Protein AF-A0A376LI86-F1 (afdb_monomer_lite)

InterPro domains:
  IPR036526 Carbon-nitrogen hydrolase superfamily [SSF56317] (74-170)

Organism: Escherichia coli (NCBI:txid562)

Radius of gyration: 18.53 Å; chains: 1; bounding box: 42×53×46 Å

Sequence (212 aa):
MHGIPLDNDKLNKTPRYIHADEKQLFDLIDALHTRKLHKFTHENKHHLKNCSVTKIKDNKALEIKVGIDDRSGNDTIKVALANMRVERRNIESACRKDQSPNLSYERQRNLYRILNSATEENVQILLLPELSIPVSWLPFMAAHSRRKQISLIFGLEHWVINEHAYNILVEMLPYTSNFKHKSSMLVFRVKNHYAPSEITMLNSLRLKNILS

Foldseek 3Di:
DPDDDDDPVCVVQDCPPAALLRVLLVVVVVCVQVVNLVCSQVPCVSQVQFKDWDQDDVNPDIDIDGHAPPPPPDPDAAEEEDPDDDDPVQLLQQLAPPHDHPPDPVLVVVVVVLLVVCLVVVHQEYEYEFCRAEPVCVVVVQVSCQVSVHWYWYWHRFDADPLATWTKIKIWHWHQDPSRHIGTDIRIDTDPDDDPVRVVSSVVNVGDYPVD

Structure (mmCIF, N/CA/C/O backbone):
data_AF-A0A376LI86-F1
#
_entry.id   AF-A0A376LI86-F1
#
loop_
_atom_site.group_PDB
_atom_site.id
_atom_site.type_symbol
_atom_site.label_atom_id
_atom_site.label_alt_id
_atom_site.label_comp_id
_atom_site.label_asym_id
_atom_site.label_entity_id
_atom_site.label_seq_id
_atom_site.pdbx_PDB_ins_code
_atom_site.Cartn_x
_atom_site.Cartn_y
_atom_site.Cartn_z
_atom_site.occupancy
_atom_site.B_iso_or_equiv
_atom_site.auth_seq_id
_atom_site.auth_comp_id
_atom_site.auth_asym_id
_atom_site.auth_atom_id
_atom_site.pdbx_PDB_model_num
ATOM 1 N N . MET A 1 1 ? 4.888 37.931 4.865 1.00 38.84 1 MET A N 1
ATOM 2 C CA . MET A 1 1 ? 3.597 37.455 5.408 1.00 38.84 1 MET A CA 1
ATOM 3 C C . MET A 1 1 ? 3.862 36.777 6.742 1.00 38.84 1 MET A C 1
ATOM 5 O O . MET A 1 1 ? 4.348 35.654 6.754 1.00 38.84 1 MET A O 1
ATOM 9 N N . HIS A 1 2 ? 3.620 37.471 7.855 1.00 43.22 2 HIS A N 1
ATOM 10 C CA . HIS A 1 2 ? 3.616 36.837 9.173 1.00 43.22 2 HIS A CA 1
ATOM 11 C C . HIS A 1 2 ? 2.384 35.932 9.245 1.00 43.22 2 HIS A C 1
ATOM 13 O O . HIS A 1 2 ? 1.256 36.416 9.282 1.00 43.22 2 HIS A O 1
ATOM 19 N N . GLY A 1 3 ? 2.605 34.623 9.132 1.00 48.69 3 GLY A N 1
ATOM 20 C CA . GLY A 1 3 ? 1.538 33.632 9.157 1.00 48.69 3 GLY A CA 1
ATOM 21 C C . GLY A 1 3 ? 0.861 33.630 10.521 1.00 48.69 3 GLY A C 1
ATOM 22 O O . GLY A 1 3 ? 1.518 33.408 11.535 1.00 48.69 3 GLY A O 1
ATOM 23 N N . ILE A 1 4 ? -0.446 33.886 10.533 1.00 55.28 4 ILE A N 1
ATOM 24 C CA . ILE A 1 4 ? -1.299 33.697 11.706 1.00 55.28 4 ILE A CA 1
ATOM 25 C C . ILE A 1 4 ? -1.122 32.239 12.164 1.00 55.28 4 ILE A C 1
ATOM 27 O O . ILE A 1 4 ? -1.283 31.335 11.336 1.00 55.28 4 ILE A O 1
ATOM 31 N N . PRO A 1 5 ? -0.768 31.982 13.435 1.00 58.28 5 PRO A N 1
ATOM 32 C CA . PRO A 1 5 ? -0.643 30.621 13.929 1.00 58.28 5 PRO A CA 1
ATOM 33 C C . PRO A 1 5 ? -1.996 29.915 13.808 1.00 58.28 5 PRO A C 1
ATOM 35 O O . PRO A 1 5 ? -3.038 30.455 14.181 1.00 58.28 5 PRO A O 1
ATOM 38 N N . LEU A 1 6 ? -1.982 28.710 13.239 1.00 58.03 6 LEU A N 1
ATOM 39 C CA . LEU A 1 6 ? -3.184 27.897 13.098 1.00 58.03 6 LEU A CA 1
ATOM 40 C C . LEU A 1 6 ? -3.695 27.490 14.483 1.00 58.03 6 LEU A C 1
ATOM 42 O O . LEU A 1 6 ? -2.938 27.006 15.322 1.00 58.03 6 LEU A O 1
ATOM 46 N N . ASP A 1 7 ? -4.994 27.671 14.698 1.00 72.88 7 ASP A N 1
ATOM 47 C CA . ASP A 1 7 ? -5.678 27.309 15.934 1.00 72.88 7 ASP A CA 1
ATOM 48 C C . ASP A 1 7 ? -5.613 25.785 16.171 1.00 72.88 7 ASP A C 1
ATOM 50 O O . ASP A 1 7 ? -6.044 24.982 15.334 1.00 72.88 7 ASP A O 1
ATOM 54 N N . ASN A 1 8 ? -5.049 25.388 17.317 1.00 63.69 8 ASN A N 1
ATOM 55 C CA . ASN A 1 8 ? -4.836 23.984 17.686 1.00 63.69 8 ASN A CA 1
ATOM 56 C C . ASN A 1 8 ? -6.150 23.201 17.824 1.00 63.69 8 ASN A C 1
ATOM 58 O O . ASN A 1 8 ? -6.187 22.001 17.543 1.00 63.69 8 ASN A O 1
ATOM 62 N N . ASP A 1 9 ? -7.232 23.866 18.214 1.00 60.91 9 ASP A N 1
ATOM 63 C CA . ASP A 1 9 ? -8.547 23.263 18.373 1.00 60.91 9 ASP A CA 1
ATOM 64 C C . ASP A 1 9 ? -9.193 22.986 17.014 1.00 60.91 9 ASP A C 1
ATOM 66 O O . ASP A 1 9 ? -9.693 21.883 16.784 1.00 60.91 9 ASP A O 1
ATOM 70 N N . LYS A 1 10 ? -9.097 23.926 16.068 1.00 60.44 10 LYS A N 1
ATOM 71 C CA . LYS A 1 10 ? -9.503 23.712 14.671 1.00 60.44 10 LYS A CA 1
ATOM 72 C C . LYS A 1 10 ? -8.696 22.590 14.031 1.00 60.44 10 LYS A C 1
ATOM 74 O O . LYS A 1 10 ? -9.287 21.721 13.393 1.00 60.44 10 LYS A O 1
ATOM 79 N N . LEU A 1 11 ? -7.379 22.555 14.252 1.00 61.38 11 LEU A N 1
ATOM 80 C CA . LEU A 1 11 ? -6.502 21.484 13.762 1.00 61.38 11 LEU A CA 1
ATOM 81 C C . LEU A 1 11 ? -6.906 20.092 14.274 1.00 61.38 11 LEU A C 1
ATOM 83 O O . LEU A 1 11 ? -6.674 19.103 13.579 1.00 61.38 11 LEU A O 1
ATOM 87 N N . ASN A 1 12 ? -7.492 20.015 15.470 1.00 60.06 12 ASN A N 1
ATOM 88 C CA . ASN A 1 12 ? -7.925 18.764 16.089 1.00 60.06 12 ASN A CA 1
ATOM 89 C C . ASN A 1 12 ? -9.356 18.356 15.715 1.00 60.06 12 ASN A C 1
ATOM 91 O O . ASN A 1 12 ? -9.633 17.161 15.642 1.00 60.06 12 ASN A O 1
ATOM 95 N N . LYS A 1 13 ? -10.251 19.330 15.511 1.00 57.97 13 LYS A N 1
ATOM 96 C CA . LYS A 1 13 ? -11.704 19.119 15.380 1.00 57.97 13 LYS A CA 1
ATOM 97 C C . LYS A 1 13 ? -12.222 19.158 13.942 1.00 57.97 13 LYS A C 1
ATOM 99 O O . LYS A 1 13 ? -13.360 18.761 13.710 1.00 57.97 13 LYS A O 1
ATOM 104 N N . THR A 1 14 ? -11.440 19.655 12.982 1.00 53.88 14 THR A N 1
ATOM 105 C CA . THR A 1 14 ? -11.862 19.676 11.575 1.00 53.88 14 THR A CA 1
ATOM 106 C C . THR A 1 14 ? -11.197 18.545 10.797 1.00 53.88 14 THR A C 1
ATOM 108 O O . THR A 1 14 ? -9.973 18.391 10.869 1.00 53.88 14 THR A O 1
ATOM 111 N N . PRO A 1 15 ? -11.958 17.752 10.018 1.00 53.75 15 PRO A N 1
ATOM 112 C CA . PRO A 1 15 ? -11.339 16.958 8.975 1.00 53.75 15 PRO A CA 1
ATOM 113 C C . PRO A 1 15 ? -10.659 17.962 8.046 1.00 53.75 15 PRO A C 1
ATOM 115 O O . PRO A 1 15 ? -11.312 18.820 7.454 1.00 53.75 15 PRO A O 1
ATOM 118 N N . ARG A 1 16 ? -9.327 17.926 7.987 1.00 59.56 16 ARG A N 1
ATOM 119 C CA . ARG A 1 16 ? -8.575 18.716 7.011 1.00 59.56 16 ARG A CA 1
ATOM 120 C C . ARG A 1 16 ? -9.176 18.460 5.624 1.00 59.56 16 ARG A C 1
ATOM 122 O O . ARG A 1 16 ? -9.602 17.342 5.345 1.00 59.56 16 ARG A O 1
ATOM 129 N N . TYR A 1 17 ? -9.117 19.452 4.736 1.00 65.38 17 TYR A N 1
ATOM 130 C CA . TYR A 1 17 ? -9.428 19.261 3.310 1.00 65.38 17 TYR A CA 1
ATOM 131 C C . TYR A 1 17 ? -8.616 18.118 2.661 1.00 65.38 17 TYR A C 1
ATOM 133 O O . TYR A 1 17 ? -8.978 17.653 1.589 1.00 65.38 17 TYR A O 1
ATOM 141 N N . ILE A 1 18 ? -7.526 17.682 3.306 1.00 75.12 18 ILE A N 1
ATOM 142 C CA . ILE A 1 18 ? -6.641 16.592 2.891 1.00 75.12 18 ILE A CA 1
ATOM 143 C C . ILE A 1 18 ? -6.495 15.615 4.062 1.00 75.12 18 ILE A C 1
ATOM 145 O O . ILE A 1 18 ? -6.082 16.012 5.158 1.00 75.12 18 ILE A O 1
ATOM 149 N N . HIS A 1 19 ? -6.798 14.339 3.844 1.00 86.56 19 HIS A N 1
ATOM 150 C CA . HIS A 1 19 ? -6.632 13.298 4.852 1.00 86.56 19 HIS A CA 1
ATOM 151 C C . HIS A 1 19 ? -5.146 12.953 5.091 1.00 86.56 19 HIS A C 1
ATOM 153 O O . HIS A 1 19 ? -4.269 13.236 4.276 1.00 86.56 19 HIS A O 1
ATOM 159 N N . ALA A 1 20 ? -4.831 12.359 6.247 1.00 88.31 20 ALA A N 1
ATOM 160 C CA . ALA A 1 20 ? -3.447 12.053 6.629 1.00 88.31 20 ALA A CA 1
ATOM 161 C C . ALA A 1 20 ? -2.770 11.045 5.675 1.00 88.31 20 ALA A C 1
ATOM 163 O O . ALA A 1 20 ? -1.605 11.226 5.328 1.00 88.31 20 ALA A O 1
ATOM 164 N N . ASP A 1 21 ? -3.520 10.045 5.203 1.00 89.75 21 ASP A N 1
ATOM 165 C CA . ASP A 1 21 ? -3.118 9.088 4.164 1.00 89.75 21 ASP A CA 1
ATOM 166 C C . ASP A 1 21 ? -2.835 9.776 2.823 1.00 89.75 21 ASP A C 1
ATOM 168 O O . ASP A 1 21 ? -1.839 9.484 2.169 1.00 89.75 21 ASP A O 1
ATOM 172 N N . GLU A 1 22 ? -3.663 10.743 2.428 1.00 90.50 22 GLU A N 1
ATOM 173 C CA . GLU A 1 22 ? -3.463 11.507 1.188 1.00 90.50 22 GLU A CA 1
ATOM 174 C C . GLU A 1 22 ? -2.189 12.356 1.258 1.00 90.50 22 GLU A C 1
ATOM 176 O O . GLU A 1 22 ? -1.417 12.411 0.298 1.00 90.50 22 GLU A O 1
ATOM 181 N N . LYS A 1 23 ? -1.913 12.962 2.419 1.00 89.44 23 LYS A N 1
ATOM 182 C CA . LYS A 1 23 ? -0.657 13.686 2.637 1.00 89.44 23 LYS A CA 1
ATOM 183 C C . LYS A 1 23 ? 0.554 12.745 2.639 1.00 89.44 23 LYS A C 1
ATOM 185 O O . LYS A 1 23 ? 1.575 13.096 2.052 1.00 89.44 23 LYS A O 1
ATOM 190 N N . GLN A 1 24 ? 0.439 11.549 3.223 1.00 91.31 24 GLN A N 1
ATOM 191 C CA . GLN A 1 24 ? 1.476 10.516 3.125 1.00 91.31 24 GLN A CA 1
ATOM 192 C C . GLN A 1 24 ? 1.769 10.125 1.674 1.00 91.31 24 GLN A C 1
ATOM 194 O O . GLN A 1 24 ? 2.935 10.051 1.297 1.00 91.31 24 GLN A O 1
ATOM 199 N N . LEU A 1 25 ? 0.742 9.908 0.849 1.00 92.19 25 LEU A N 1
ATOM 200 C CA . LEU A 1 25 ? 0.925 9.583 -0.570 1.00 92.19 25 LEU A CA 1
ATOM 201 C C . LEU A 1 25 ? 1.643 10.691 -1.342 1.00 92.19 25 LEU A C 1
ATOM 203 O O . LEU A 1 25 ? 2.447 10.394 -2.221 1.00 92.19 25 LEU A O 1
ATOM 207 N N . PHE A 1 26 ? 1.382 11.955 -1.011 1.00 90.12 26 PHE A N 1
ATOM 208 C CA . PHE A 1 26 ? 2.115 13.072 -1.598 1.00 90.12 26 PHE A CA 1
ATOM 209 C C . PHE A 1 26 ? 3.603 13.028 -1.211 1.00 90.12 26 PHE A C 1
ATOM 211 O O . PHE A 1 26 ? 4.472 13.061 -2.078 1.00 90.12 26 PHE A O 1
ATOM 218 N N . ASP A 1 27 ? 3.900 12.869 0.082 1.00 90.25 27 ASP A N 1
ATOM 219 C CA . ASP A 1 27 ? 5.277 12.838 0.597 1.00 90.25 27 ASP A CA 1
ATOM 220 C C . ASP A 1 27 ? 6.053 11.573 0.145 1.00 90.25 27 ASP A C 1
ATOM 222 O O . ASP A 1 27 ? 7.287 11.560 0.122 1.00 90.25 27 ASP A O 1
ATOM 226 N N . LEU A 1 28 ? 5.349 10.496 -0.236 1.00 91.06 28 LEU A N 1
ATOM 227 C CA . LEU A 1 28 ? 5.940 9.259 -0.767 1.00 91.06 28 LEU A CA 1
ATOM 228 C C . LEU A 1 28 ? 6.744 9.522 -2.041 1.00 91.06 28 LEU A C 1
ATOM 230 O O . LEU A 1 28 ? 7.815 8.939 -2.224 1.00 91.06 28 LEU A O 1
ATOM 234 N N . ILE A 1 29 ? 6.240 10.404 -2.905 1.00 87.06 29 ILE A N 1
ATOM 235 C CA . ILE A 1 29 ? 6.896 10.756 -4.164 1.00 87.06 29 ILE A CA 1
ATOM 236 C C . ILE A 1 29 ? 8.283 11.337 -3.865 1.00 87.06 29 ILE A C 1
ATOM 238 O O . ILE A 1 29 ? 9.278 10.874 -4.424 1.00 87.06 29 ILE A O 1
ATOM 242 N N . ASP A 1 30 ? 8.382 12.275 -2.924 1.00 88.75 30 ASP A N 1
ATOM 243 C CA . ASP A 1 30 ? 9.659 12.868 -2.514 1.00 88.75 30 ASP A CA 1
ATOM 244 C C . ASP A 1 30 ? 10.587 11.838 -1.856 1.00 88.75 30 ASP A C 1
ATOM 246 O O . ASP A 1 30 ? 11.794 11.802 -2.125 1.00 88.75 30 ASP A O 1
ATOM 250 N N . ALA A 1 31 ? 10.043 10.958 -1.011 1.00 89.19 31 ALA A N 1
ATOM 251 C CA . ALA A 1 31 ? 10.817 9.909 -0.350 1.00 89.19 31 ALA A CA 1
ATOM 252 C C . ALA A 1 31 ? 11.428 8.914 -1.348 1.00 89.19 31 ALA A C 1
ATOM 254 O O . ALA A 1 31 ? 12.555 8.451 -1.148 1.00 89.19 31 ALA A O 1
ATOM 255 N N . LEU A 1 32 ? 10.714 8.607 -2.430 1.00 87.56 32 LEU A N 1
ATOM 256 C CA . LEU A 1 32 ? 11.207 7.768 -3.515 1.00 87.56 32 LEU A CA 1
ATOM 257 C C . LEU A 1 32 ? 12.307 8.468 -4.323 1.00 87.56 32 LEU A C 1
ATOM 259 O O . LEU A 1 32 ? 13.390 7.902 -4.484 1.00 87.56 32 LEU A O 1
ATOM 263 N N . HIS A 1 33 ? 12.088 9.715 -4.754 1.00 86.69 33 HIS A N 1
ATOM 264 C CA . HIS A 1 33 ? 13.093 10.483 -5.505 1.00 86.69 33 HIS A CA 1
ATOM 265 C C . HIS A 1 33 ? 14.385 10.698 -4.705 1.00 86.69 33 HIS A C 1
ATOM 267 O O . HIS A 1 33 ? 15.483 10.621 -5.253 1.00 86.69 33 HIS A O 1
ATOM 273 N N . THR A 1 34 ? 14.266 10.909 -3.392 1.00 87.88 34 THR A N 1
ATOM 274 C CA . THR A 1 34 ? 15.410 11.123 -2.491 1.00 87.88 34 THR A CA 1
ATOM 275 C C . THR A 1 34 ? 15.996 9.833 -1.906 1.00 87.88 34 THR A C 1
ATOM 277 O O . THR A 1 34 ? 16.915 9.904 -1.089 1.00 87.88 34 THR A O 1
ATOM 280 N N . ARG A 1 35 ? 15.490 8.651 -2.299 1.00 83.75 35 ARG A N 1
ATOM 281 C CA . ARG A 1 35 ? 15.898 7.324 -1.780 1.00 83.75 35 ARG A CA 1
ATOM 282 C C . ARG A 1 35 ? 15.783 7.186 -0.252 1.00 83.75 35 ARG A C 1
ATOM 284 O O . ARG A 1 35 ? 16.493 6.408 0.389 1.00 83.75 35 ARG A O 1
ATOM 291 N N . LYS A 1 36 ? 14.855 7.925 0.354 1.00 87.38 36 LYS A N 1
ATOM 292 C CA . LYS A 1 36 ? 14.577 7.936 1.799 1.00 87.38 36 LYS A CA 1
ATOM 293 C C . LYS A 1 36 ? 13.376 7.078 2.189 1.00 87.38 36 LYS A C 1
ATOM 295 O O . LYS A 1 36 ? 12.943 7.149 3.335 1.00 87.38 36 LYS A O 1
ATOM 300 N N . LEU A 1 37 ? 12.878 6.217 1.297 1.00 86.75 37 LEU A N 1
ATOM 301 C CA . LEU A 1 37 ? 11.727 5.352 1.583 1.00 86.75 37 LEU A CA 1
ATOM 302 C C . LEU A 1 37 ? 11.915 4.493 2.851 1.00 86.75 37 LEU A C 1
ATOM 304 O O . LEU A 1 37 ? 10.978 4.320 3.618 1.00 86.75 37 LEU A O 1
ATOM 308 N N . HIS A 1 38 ? 13.141 4.054 3.156 1.00 82.69 38 HIS A N 1
ATOM 309 C CA . HIS A 1 38 ? 13.451 3.331 4.398 1.00 82.69 38 HIS A CA 1
ATOM 310 C C . HIS A 1 38 ? 13.150 4.133 5.684 1.00 82.69 38 HIS A C 1
ATOM 312 O O . HIS A 1 38 ? 12.913 3.540 6.734 1.00 82.69 38 HIS A O 1
ATOM 318 N N . LYS A 1 39 ? 13.143 5.473 5.627 1.00 83.38 39 LYS A N 1
ATOM 319 C CA . LYS A 1 39 ? 12.788 6.363 6.750 1.00 83.38 39 LYS A CA 1
ATOM 320 C C . LYS A 1 39 ? 11.305 6.731 6.768 1.00 83.38 39 LYS A C 1
ATOM 322 O O . LYS A 1 39 ? 10.828 7.192 7.797 1.00 83.38 39 LYS A O 1
ATOM 327 N N . PHE A 1 40 ? 10.578 6.492 5.677 1.00 86.19 40 PHE A N 1
ATOM 328 C CA . PHE A 1 40 ? 9.208 6.965 5.482 1.00 86.19 40 PHE A CA 1
ATOM 329 C C . PHE A 1 40 ? 8.266 6.534 6.615 1.00 86.19 40 PHE A C 1
ATOM 331 O O . PHE A 1 40 ? 7.626 7.368 7.251 1.00 86.19 40 PHE A O 1
ATOM 338 N N . THR A 1 41 ? 8.257 5.239 6.940 1.00 83.94 41 THR A N 1
ATOM 339 C CA . THR A 1 41 ? 7.423 4.688 8.019 1.00 83.94 41 THR A CA 1
ATOM 340 C C . THR A 1 41 ? 7.869 5.154 9.406 1.00 83.94 41 THR A C 1
ATOM 342 O O . THR A 1 41 ? 7.038 5.393 10.277 1.00 83.94 41 THR A O 1
ATOM 345 N N . HIS A 1 42 ? 9.178 5.309 9.620 1.00 79.62 42 HIS A N 1
ATOM 346 C CA . HIS A 1 42 ? 9.747 5.641 10.929 1.00 79.62 42 HIS A CA 1
ATOM 347 C C . HIS A 1 42 ? 9.319 7.017 11.432 1.00 79.62 42 HIS A C 1
ATOM 349 O O . HIS A 1 42 ? 9.182 7.217 12.634 1.00 79.62 42 HIS A O 1
ATOM 355 N N . GLU A 1 43 ? 9.147 7.975 10.524 1.00 75.38 43 GLU A N 1
ATOM 356 C CA . GLU A 1 43 ? 8.841 9.349 10.905 1.00 75.38 43 GLU A CA 1
ATOM 357 C C . GLU A 1 43 ? 7.418 9.490 11.461 1.00 75.38 43 GLU A C 1
ATOM 359 O O . GLU A 1 43 ? 7.194 10.368 12.289 1.00 75.38 43 GLU A O 1
ATOM 364 N N . ASN A 1 44 ? 6.472 8.639 11.028 1.00 73.56 44 ASN A N 1
ATOM 365 C CA . ASN A 1 44 ? 5.076 8.565 11.495 1.00 73.56 44 ASN A CA 1
ATOM 366 C C . ASN A 1 44 ? 4.375 9.934 11.701 1.00 73.56 44 ASN A C 1
ATOM 368 O O . ASN A 1 44 ? 3.427 10.065 12.474 1.00 73.56 44 ASN A O 1
ATOM 372 N N . LYS A 1 45 ? 4.826 10.984 11.000 1.00 76.88 45 LYS A N 1
ATOM 373 C CA . LYS A 1 45 ? 4.487 12.390 11.294 1.00 76.88 45 LYS A CA 1
ATOM 374 C C . LYS A 1 45 ? 2.985 12.660 11.265 1.00 76.88 45 LYS A C 1
ATOM 376 O O . LYS A 1 45 ? 2.484 13.506 12.000 1.00 76.88 45 LYS A O 1
ATOM 381 N N . HIS A 1 46 ? 2.273 11.922 10.420 1.00 78.31 46 HIS A N 1
ATOM 382 C CA . HIS A 1 46 ? 0.860 12.135 10.127 1.00 78.31 46 HIS A CA 1
ATOM 383 C C . HIS A 1 46 ? -0.088 11.363 11.055 1.00 78.31 46 HIS A C 1
ATOM 385 O O . HIS A 1 46 ? -1.268 11.705 11.119 1.00 78.31 46 HIS A O 1
ATOM 391 N N . HIS A 1 47 ? 0.412 10.375 11.815 1.00 85.69 47 HIS A N 1
ATOM 392 C CA . HIS A 1 47 ? -0.431 9.482 12.623 1.00 85.69 47 HIS A CA 1
ATOM 393 C C . HIS A 1 47 ? -0.012 9.346 14.095 1.00 85.69 47 HIS A C 1
ATOM 395 O O . HIS A 1 47 ? -0.632 8.569 14.814 1.00 85.69 47 HIS A O 1
ATOM 401 N N . LEU A 1 48 ? 0.941 10.155 14.584 1.00 81.25 48 LEU A N 1
ATOM 402 C CA . LEU A 1 48 ? 1.491 10.110 15.958 1.00 81.25 48 LEU A CA 1
ATOM 403 C C . LEU A 1 48 ? 0.455 9.980 17.091 1.00 81.25 48 LEU A C 1
ATOM 405 O O . LEU A 1 48 ? 0.752 9.409 18.133 1.00 81.25 48 LEU A O 1
ATOM 409 N N . LYS A 1 49 ? -0.756 10.525 16.916 1.00 83.44 49 LYS A N 1
ATOM 410 C CA . LYS A 1 49 ? -1.815 10.485 17.940 1.00 83.44 49 LYS A CA 1
ATOM 411 C C . LYS A 1 49 ? -2.534 9.139 18.051 1.00 83.44 49 LYS A C 1
ATOM 413 O O . LYS A 1 49 ? -3.136 8.877 19.082 1.00 83.44 49 LYS A O 1
ATOM 418 N N . ASN A 1 50 ? -2.538 8.337 16.988 1.00 87.19 50 ASN A N 1
ATOM 419 C CA . ASN A 1 50 ? -3.329 7.100 16.904 1.00 87.19 50 ASN A CA 1
ATOM 420 C C . ASN A 1 50 ? -2.488 5.888 16.491 1.00 87.19 50 ASN A C 1
ATOM 422 O O . ASN A 1 50 ? -2.997 4.772 16.443 1.00 87.19 50 ASN A O 1
ATOM 426 N N . CYS A 1 51 ? -1.225 6.100 16.136 1.00 90.19 51 CYS A N 1
ATOM 427 C CA . CYS A 1 51 ? -0.317 5.059 15.690 1.00 90.19 51 CYS A CA 1
ATOM 428 C C . CYS A 1 51 ? 1.048 5.272 16.335 1.00 90.19 51 CYS A C 1
ATOM 430 O O . CYS A 1 51 ? 1.498 6.413 16.466 1.00 90.19 51 CYS A O 1
ATOM 432 N N . SER A 1 52 ? 1.737 4.186 16.666 1.00 91.38 52 SER A N 1
ATOM 433 C CA . SER A 1 52 ? 3.131 4.213 17.093 1.00 91.38 52 SER A CA 1
ATOM 434 C C . SER A 1 52 ? 3.973 3.270 16.242 1.00 91.38 52 SER A C 1
ATOM 436 O O . SER A 1 52 ? 3.514 2.226 15.781 1.00 91.38 52 SER A O 1
ATOM 438 N N . VAL A 1 53 ? 5.216 3.684 16.012 1.00 91.88 53 VAL A N 1
ATOM 439 C CA . VAL A 1 53 ? 6.225 2.902 15.300 1.00 91.88 53 VAL A CA 1
ATOM 440 C C . VAL A 1 53 ? 7.436 2.830 16.207 1.00 91.88 53 VAL A C 1
ATOM 442 O O . VAL A 1 53 ? 8.041 3.855 16.524 1.00 91.88 53 VAL A O 1
ATOM 445 N N . THR A 1 54 ? 7.777 1.628 16.643 1.00 91.38 54 THR A N 1
ATOM 446 C CA . THR A 1 54 ? 8.902 1.376 17.539 1.00 91.38 54 THR A CA 1
ATOM 447 C C . THR A 1 54 ? 9.873 0.418 16.870 1.00 91.38 54 THR A C 1
ATOM 449 O O . THR A 1 54 ? 9.500 -0.506 16.147 1.00 91.38 54 THR A O 1
ATOM 452 N N . LYS A 1 55 ? 11.165 0.660 17.081 1.00 89.88 55 LYS A N 1
ATOM 453 C CA . LYS A 1 55 ? 12.198 -0.283 16.666 1.00 89.88 55 LYS A CA 1
ATOM 454 C C . LYS A 1 55 ? 12.304 -1.381 17.712 1.00 89.88 55 LYS A C 1
ATOM 456 O O . LYS A 1 55 ? 12.381 -1.097 18.903 1.00 89.88 55 LYS A O 1
ATOM 461 N N . ILE A 1 56 ? 12.340 -2.621 17.251 1.00 91.25 56 ILE A N 1
ATOM 462 C CA . ILE A 1 56 ? 12.484 -3.812 18.088 1.00 91.25 56 ILE A CA 1
ATOM 463 C C . ILE A 1 56 ? 13.629 -4.683 17.558 1.00 91.25 56 ILE A C 1
ATOM 465 O O . ILE A 1 56 ? 14.124 -4.463 16.447 1.00 91.25 56 ILE A O 1
ATOM 469 N N . LYS A 1 57 ? 14.045 -5.683 18.347 1.00 88.38 57 LYS A N 1
ATOM 470 C CA . LYS A 1 57 ? 15.119 -6.633 17.991 1.00 88.38 57 LYS A CA 1
ATOM 471 C C . LYS A 1 57 ? 16.405 -5.913 17.551 1.00 88.38 57 LYS A C 1
ATOM 473 O O . LYS A 1 57 ? 16.836 -6.072 16.411 1.00 88.38 57 LYS A O 1
ATOM 478 N N . ASP A 1 58 ? 16.964 -5.063 18.412 1.00 87.50 58 ASP A N 1
ATOM 479 C CA . ASP A 1 58 ? 18.182 -4.278 18.135 1.00 87.50 58 ASP A CA 1
ATOM 480 C C . ASP A 1 58 ? 18.113 -3.476 16.827 1.00 87.50 58 ASP A C 1
ATOM 482 O O . ASP A 1 58 ? 19.037 -3.474 16.016 1.00 87.50 58 ASP A O 1
ATOM 486 N N . ASN A 1 59 ? 16.980 -2.809 16.592 1.00 80.88 59 ASN A N 1
ATOM 487 C CA . ASN A 1 59 ? 16.703 -2.028 15.383 1.00 80.88 59 ASN A CA 1
ATOM 488 C C . ASN A 1 59 ? 16.592 -2.837 14.077 1.00 80.88 59 ASN A C 1
ATOM 490 O O . ASN A 1 59 ? 16.573 -2.234 13.002 1.00 80.88 59 ASN A O 1
ATOM 494 N N . LYS A 1 60 ? 16.483 -4.172 14.138 1.00 84.31 60 LYS A N 1
ATOM 495 C CA . LYS A 1 60 ? 16.337 -5.033 12.948 1.00 84.31 60 LYS A CA 1
ATOM 496 C C . LYS A 1 60 ? 14.890 -5.209 12.488 1.00 84.31 60 LYS A C 1
ATOM 498 O O . LYS A 1 60 ? 14.664 -5.700 11.385 1.00 84.31 60 LYS A O 1
ATOM 503 N N . ALA A 1 61 ? 13.915 -4.840 13.314 1.00 85.69 61 ALA A N 1
ATOM 504 C CA . ALA A 1 61 ? 12.501 -4.926 12.976 1.00 85.69 61 ALA A CA 1
ATOM 505 C C . ALA A 1 61 ? 11.720 -3.713 13.496 1.00 85.69 61 ALA A C 1
ATOM 507 O O . ALA A 1 61 ? 12.172 -2.995 14.391 1.00 85.69 61 ALA A O 1
ATOM 508 N N . LEU A 1 62 ? 10.542 -3.500 12.911 1.00 88.62 62 LEU A N 1
ATOM 509 C CA . LEU A 1 62 ? 9.585 -2.486 13.333 1.00 88.62 62 LEU A CA 1
ATOM 510 C C . LEU A 1 62 ? 8.368 -3.163 13.945 1.00 88.62 62 LEU A C 1
ATOM 512 O O . LEU A 1 62 ? 7.811 -4.086 13.357 1.00 88.62 62 LEU A O 1
ATOM 516 N N . GLU A 1 63 ? 7.968 -2.687 15.115 1.00 91.62 63 GLU A N 1
ATOM 517 C CA . GLU A 1 63 ? 6.638 -2.909 15.657 1.00 91.62 63 GLU A CA 1
ATOM 518 C C . GLU A 1 63 ? 5.791 -1.684 15.299 1.00 91.62 63 GLU A C 1
ATOM 520 O O . GLU A 1 63 ? 6.182 -0.541 15.549 1.00 91.62 63 GLU A O 1
ATOM 525 N N . ILE A 1 64 ? 4.643 -1.930 14.673 1.00 91.81 64 ILE A N 1
ATOM 526 C CA . ILE A 1 64 ? 3.683 -0.896 14.301 1.00 91.81 64 ILE A CA 1
ATOM 527 C C . ILE A 1 64 ? 2.400 -1.193 15.061 1.00 91.81 64 ILE A C 1
ATOM 529 O O . ILE A 1 64 ? 1.819 -2.267 14.913 1.00 91.81 64 ILE A O 1
ATOM 533 N N . LYS A 1 65 ? 1.968 -0.243 15.886 1.00 91.00 65 LYS A N 1
ATOM 534 C CA . LYS A 1 65 ? 0.702 -0.315 16.616 1.00 91.00 65 LYS A CA 1
ATOM 535 C C . LYS A 1 65 ? -0.226 0.746 16.065 1.00 91.00 65 LYS A C 1
ATOM 537 O O . LYS A 1 65 ? 0.147 1.913 15.963 1.00 91.00 65 LYS A O 1
ATOM 542 N N . VAL A 1 66 ? -1.438 0.337 15.727 1.00 88.62 66 VAL A N 1
ATOM 543 C CA . VAL A 1 66 ? -2.475 1.203 15.171 1.00 88.62 66 VAL A CA 1
ATOM 544 C C . VAL A 1 66 ? -3.702 1.072 16.057 1.00 88.62 66 VAL A C 1
ATOM 546 O O . VAL A 1 66 ? -4.090 -0.037 16.411 1.00 88.62 66 VAL A O 1
ATOM 549 N N . GLY A 1 67 ? -4.268 2.203 16.476 1.00 81.50 67 GLY A N 1
ATOM 550 C CA . GLY A 1 67 ? -5.456 2.218 17.320 1.00 81.50 67 GLY A CA 1
ATOM 551 C C . GLY A 1 67 ? -6.646 1.600 16.593 1.00 81.50 67 GLY A C 1
ATOM 552 O O . GLY A 1 67 ? -6.991 2.025 15.493 1.00 81.50 67 GLY A O 1
ATOM 553 N N . ILE A 1 68 ? -7.287 0.618 17.218 1.00 74.44 68 ILE A N 1
ATOM 554 C CA . ILE A 1 68 ? -8.496 -0.018 16.696 1.00 74.44 68 ILE A CA 1
ATOM 555 C C . ILE A 1 68 ? -9.671 0.469 17.548 1.00 74.44 68 ILE A C 1
ATOM 557 O O . ILE A 1 68 ? -9.627 0.382 18.773 1.00 74.44 68 ILE A O 1
ATOM 561 N N . ASP A 1 69 ? -10.720 0.995 16.912 1.00 69.19 69 ASP A N 1
ATOM 562 C CA . ASP A 1 69 ? -12.003 1.283 17.576 1.00 69.19 69 ASP A CA 1
ATOM 563 C C . ASP A 1 69 ? -12.840 -0.002 17.575 1.00 69.19 69 ASP A C 1
ATOM 565 O O . ASP A 1 69 ? -13.867 -0.088 16.901 1.00 69.19 69 ASP A O 1
ATOM 569 N N . ASP A 1 70 ? -12.349 -1.039 18.259 1.00 64.75 70 ASP A N 1
ATOM 570 C CA . ASP A 1 70 ? -13.068 -2.304 18.369 1.00 64.75 70 ASP A CA 1
ATOM 571 C C . ASP A 1 70 ? -14.035 -2.260 19.551 1.00 64.75 70 ASP A C 1
ATOM 573 O O . ASP A 1 70 ? -13.691 -2.520 20.703 1.00 64.75 70 ASP A O 1
ATOM 577 N N . ARG A 1 71 ? -15.278 -1.894 19.246 1.00 56.53 71 ARG A N 1
ATOM 578 C CA . ARG A 1 71 ? -16.387 -1.907 20.207 1.00 56.53 71 ARG A CA 1
ATOM 579 C C . ARG A 1 71 ? -16.982 -3.301 20.404 1.00 56.53 71 ARG A C 1
ATOM 581 O O . ARG A 1 71 ? -17.855 -3.448 21.253 1.00 56.53 71 ARG A O 1
ATOM 588 N N . SER A 1 72 ? -16.582 -4.282 19.591 1.00 60.75 72 SER A N 1
ATOM 589 C CA . SER A 1 72 ? -17.202 -5.607 19.557 1.00 60.75 72 SER A CA 1
ATOM 590 C C . SER A 1 72 ? -16.601 -6.587 20.564 1.00 60.75 72 SER A C 1
ATOM 592 O O . SER A 1 72 ? -17.256 -7.575 20.884 1.00 60.75 72 SER A O 1
ATOM 594 N N . GLY A 1 73 ? -15.403 -6.300 21.098 1.00 59.28 73 GLY A N 1
ATOM 595 C CA . GLY A 1 73 ? -14.739 -7.149 22.094 1.00 59.28 73 GLY A CA 1
ATOM 596 C C . GLY A 1 73 ? -14.434 -8.556 21.575 1.00 59.28 73 GLY A C 1
ATOM 597 O O . GLY A 1 73 ? -14.438 -9.506 22.350 1.00 59.28 73 GLY A O 1
ATOM 598 N N . ASN A 1 74 ? -14.257 -8.702 20.260 1.00 66.56 74 ASN A N 1
ATOM 599 C CA . ASN A 1 74 ? -14.064 -9.994 19.627 1.00 66.56 74 ASN A CA 1
ATOM 600 C C . ASN A 1 74 ? -12.564 -10.277 19.494 1.00 66.56 74 ASN A C 1
ATOM 602 O O . ASN A 1 74 ? -11.865 -9.609 18.739 1.00 66.56 74 ASN A O 1
ATOM 606 N N . ASP A 1 75 ? -12.075 -11.308 20.180 1.00 77.50 75 ASP A N 1
ATOM 607 C CA . ASP A 1 75 ? -10.648 -11.673 20.195 1.00 77.50 75 ASP A CA 1
ATOM 608 C C . ASP A 1 75 ? -10.162 -12.315 18.877 1.00 77.50 75 ASP A C 1
ATOM 610 O O . ASP A 1 75 ? -9.029 -12.794 18.778 1.00 77.50 75 ASP A O 1
ATOM 614 N N . THR A 1 76 ? -11.011 -12.357 17.844 1.00 87.06 76 THR A N 1
ATOM 615 C CA . THR A 1 76 ? -10.721 -13.015 16.566 1.00 87.06 76 THR A CA 1
ATOM 616 C C . THR A 1 76 ? -10.538 -12.020 15.420 1.00 87.06 76 THR A C 1
ATOM 618 O O . THR A 1 76 ? -11.313 -11.082 15.227 1.00 87.06 76 THR A O 1
ATOM 621 N N . ILE A 1 77 ? -9.505 -12.261 14.608 1.00 88.88 77 ILE A N 1
ATOM 622 C CA . ILE A 1 77 ? -9.204 -11.485 13.400 1.00 88.88 77 ILE A CA 1
ATOM 623 C C . ILE A 1 77 ? -9.523 -12.345 12.173 1.00 88.88 77 ILE A C 1
ATOM 625 O O . ILE A 1 77 ? -8.920 -13.395 11.955 1.00 88.88 77 ILE A O 1
ATOM 629 N N . LYS A 1 78 ? -10.450 -11.877 11.339 1.00 94.31 78 LYS A N 1
ATOM 630 C CA . LYS A 1 78 ? -10.794 -12.425 10.026 1.00 94.31 78 LYS A CA 1
ATOM 631 C C . LYS A 1 78 ? -9.831 -11.871 8.978 1.00 94.31 78 LYS A C 1
ATOM 633 O O . LYS A 1 78 ? -9.800 -10.671 8.690 1.00 94.31 78 LYS A O 1
ATOM 638 N N . VAL A 1 79 ? -9.055 -12.775 8.389 1.00 97.12 79 VAL A N 1
ATOM 639 C CA . VAL A 1 79 ? -8.076 -12.483 7.337 1.00 97.12 79 VAL A CA 1
ATOM 640 C C . VAL A 1 79 ? -8.532 -13.136 6.036 1.00 97.12 79 VAL A C 1
ATOM 642 O O . VAL A 1 79 ? -8.883 -14.314 6.030 1.00 97.12 79 VAL A O 1
ATOM 645 N N . ALA A 1 80 ? -8.506 -12.394 4.930 1.00 97.88 80 ALA A N 1
ATOM 646 C CA . ALA A 1 80 ? -8.770 -12.918 3.595 1.00 97.88 80 ALA A CA 1
ATOM 647 C C . ALA A 1 80 ? -7.500 -12.931 2.742 1.00 97.88 80 ALA A C 1
ATOM 649 O O . ALA A 1 80 ? -6.739 -11.963 2.706 1.00 97.88 80 ALA A O 1
ATOM 650 N N . LEU A 1 81 ? -7.311 -14.029 2.013 1.00 97.94 81 LEU A N 1
ATOM 651 C CA . LEU A 1 81 ? -6.248 -14.211 1.031 1.00 97.94 81 LEU A CA 1
ATOM 652 C C . LEU A 1 81 ? -6.856 -14.123 -0.368 1.00 97.94 81 LEU A C 1
ATOM 654 O O . LEU A 1 81 ? -7.631 -14.991 -0.772 1.00 97.94 81 LEU A O 1
ATOM 658 N N . ALA A 1 82 ? -6.514 -13.082 -1.120 1.00 96.69 82 ALA A N 1
ATOM 659 C CA . ALA A 1 82 ? -6.987 -12.937 -2.485 1.00 96.69 82 ALA A CA 1
ATOM 660 C C . ALA A 1 82 ? -6.184 -13.833 -3.433 1.00 96.69 82 ALA A C 1
ATOM 662 O O . ALA A 1 82 ? -5.019 -13.570 -3.736 1.00 96.69 82 ALA A O 1
ATOM 663 N N . ASN A 1 83 ? -6.838 -14.860 -3.969 1.00 91.88 83 ASN A N 1
ATOM 664 C CA . ASN A 1 83 ? -6.287 -15.648 -5.063 1.00 91.88 83 ASN A CA 1
ATOM 665 C C . ASN A 1 83 ? -6.592 -14.968 -6.407 1.00 91.88 83 ASN A C 1
ATOM 667 O O . ASN A 1 83 ? -7.576 -15.290 -7.073 1.00 91.88 83 ASN A O 1
ATOM 671 N N . MET A 1 84 ? -5.770 -13.988 -6.785 1.00 92.62 84 MET A N 1
ATOM 672 C CA . MET A 1 84 ? -5.849 -13.334 -8.092 1.00 92.62 84 MET A CA 1
ATOM 673 C C . MET A 1 84 ? -4.633 -13.673 -8.950 1.00 92.62 84 MET A C 1
ATOM 675 O O . MET A 1 84 ? -3.502 -13.719 -8.470 1.00 92.62 84 MET A O 1
ATOM 679 N N . ARG A 1 85 ? -4.861 -13.873 -10.249 1.00 90.69 85 ARG A N 1
ATOM 680 C CA . ARG A 1 85 ? -3.786 -14.147 -11.202 1.00 90.69 85 ARG A CA 1
ATOM 681 C C . ARG A 1 85 ? -2.955 -12.885 -11.447 1.00 90.69 85 ARG A C 1
ATOM 683 O O . ARG A 1 85 ? -3.489 -11.859 -11.867 1.00 90.69 85 ARG A O 1
ATOM 690 N N . VAL A 1 86 ? -1.644 -12.987 -11.237 1.00 93.19 86 VAL A N 1
ATOM 691 C CA . VAL A 1 86 ? -0.672 -11.942 -11.586 1.00 93.19 86 VAL A CA 1
ATOM 692 C C . VAL A 1 86 ? -0.038 -12.302 -12.925 1.00 93.19 86 VAL A C 1
ATOM 694 O O . VAL A 1 86 ? 0.746 -13.241 -13.028 1.00 93.19 86 VAL A O 1
ATOM 697 N N . GLU A 1 87 ? -0.418 -11.585 -13.980 1.00 93.12 87 GLU A N 1
ATOM 698 C CA . GLU A 1 87 ? 0.116 -11.840 -15.318 1.00 93.12 87 GLU A CA 1
ATOM 699 C C . GLU A 1 87 ? 1.507 -11.227 -15.476 1.00 93.12 87 GLU A C 1
ATOM 701 O O . GLU A 1 87 ? 1.682 -10.019 -15.303 1.00 93.12 87 GLU A O 1
ATOM 706 N N . ARG A 1 88 ? 2.477 -12.033 -15.916 1.00 90.38 88 ARG A N 1
ATOM 707 C CA . ARG A 1 88 ? 3.858 -11.591 -16.165 1.00 90.38 88 ARG A CA 1
ATOM 708 C C . ARG A 1 88 ? 3.943 -10.370 -17.086 1.00 90.38 88 ARG A C 1
ATOM 710 O O . ARG A 1 88 ? 4.694 -9.445 -16.803 1.00 90.38 88 ARG A O 1
ATOM 717 N N . ARG A 1 89 ? 3.105 -10.321 -18.127 1.00 91.75 89 ARG A N 1
ATOM 718 C CA . ARG A 1 89 ? 3.028 -9.177 -19.053 1.00 91.75 89 ARG A CA 1
ATOM 719 C C . ARG A 1 89 ? 2.710 -7.853 -18.350 1.00 91.75 89 ARG A C 1
ATOM 721 O O . ARG A 1 89 ? 3.183 -6.816 -18.789 1.00 91.75 89 ARG A O 1
ATOM 728 N N . ASN A 1 90 ? 1.915 -7.881 -17.274 1.00 92.81 90 ASN A N 1
ATOM 729 C CA . ASN A 1 90 ? 1.562 -6.668 -16.537 1.00 92.81 90 ASN A CA 1
ATOM 730 C C . ASN A 1 90 ? 2.791 -6.147 -15.777 1.00 92.81 90 ASN A C 1
ATOM 732 O O . ASN A 1 90 ? 3.104 -4.964 -15.875 1.00 92.81 90 ASN A O 1
ATOM 736 N N . ILE A 1 91 ? 3.531 -7.052 -15.127 1.00 91.94 91 ILE A N 1
ATOM 737 C CA . ILE A 1 91 ? 4.793 -6.750 -14.436 1.00 91.94 91 ILE A CA 1
ATOM 738 C C . ILE A 1 91 ? 5.810 -6.147 -15.416 1.00 91.94 91 ILE A C 1
ATOM 740 O O . ILE A 1 91 ? 6.382 -5.090 -15.156 1.00 91.94 91 ILE A O 1
ATOM 744 N N . GLU A 1 92 ? 5.999 -6.788 -16.572 1.00 91.06 92 GLU A N 1
ATOM 745 C CA . GLU A 1 92 ? 6.929 -6.326 -17.609 1.00 91.06 92 GLU A CA 1
ATOM 746 C C . GLU A 1 92 ? 6.511 -4.962 -18.175 1.00 91.06 92 GLU A C 1
ATOM 748 O O . GLU A 1 92 ? 7.343 -4.062 -18.283 1.00 91.06 92 GLU A O 1
ATOM 753 N N . SER A 1 93 ? 5.219 -4.771 -18.473 1.00 91.38 93 SER A N 1
ATOM 754 C CA . SER A 1 93 ? 4.698 -3.500 -18.995 1.00 91.38 93 SER A CA 1
ATOM 755 C C . SER A 1 93 ? 4.886 -2.331 -18.026 1.00 91.38 93 SER A C 1
ATOM 757 O O . SER A 1 93 ? 5.155 -1.223 -18.474 1.00 91.38 93 SER A O 1
ATOM 759 N N . ALA A 1 94 ? 4.818 -2.573 -16.711 1.00 90.19 94 ALA A N 1
ATOM 760 C CA . ALA A 1 94 ? 5.035 -1.544 -15.694 1.00 90.19 94 ALA A CA 1
ATOM 761 C C . ALA A 1 94 ? 6.494 -1.059 -15.628 1.00 90.19 94 ALA A C 1
ATOM 763 O O . ALA A 1 94 ? 6.759 0.057 -15.184 1.00 90.19 94 ALA A O 1
ATOM 764 N N . CYS A 1 95 ? 7.441 -1.876 -16.098 1.00 90.25 95 CYS A N 1
ATOM 765 C CA . CYS A 1 95 ? 8.862 -1.536 -16.138 1.00 90.25 95 CYS A CA 1
ATOM 766 C C . CYS A 1 95 ? 9.282 -0.808 -17.426 1.00 90.25 95 CYS A C 1
ATOM 768 O O . CYS A 1 95 ? 10.350 -0.194 -17.482 1.00 90.25 95 CYS A O 1
ATOM 770 N N . ARG A 1 96 ? 8.496 -0.931 -18.497 1.00 85.69 96 ARG A N 1
ATOM 771 C CA . ARG A 1 96 ? 8.890 -0.532 -19.851 1.00 85.69 96 ARG A CA 1
ATOM 772 C C . ARG A 1 96 ? 8.638 0.957 -20.095 1.00 85.69 96 ARG A C 1
ATOM 774 O O . ARG A 1 96 ? 7.572 1.471 -19.790 1.00 85.69 96 ARG A O 1
ATOM 781 N N . LYS A 1 97 ? 9.615 1.651 -20.693 1.00 81.06 97 LYS A N 1
ATOM 782 C CA . LYS A 1 97 ? 9.485 3.074 -21.077 1.00 81.06 97 LYS A CA 1
ATOM 783 C C . LYS A 1 97 ? 8.560 3.268 -22.291 1.00 81.06 97 LYS A C 1
ATOM 785 O O . LYS A 1 97 ? 8.012 4.347 -22.471 1.00 81.06 97 LYS A O 1
ATOM 790 N N . ASP A 1 98 ? 8.406 2.238 -23.124 1.00 83.25 98 ASP A N 1
ATOM 791 C CA . ASP A 1 98 ? 7.616 2.233 -24.363 1.00 83.25 98 ASP A CA 1
ATOM 792 C C . ASP A 1 98 ? 6.179 1.713 -24.179 1.00 83.25 98 ASP A C 1
ATOM 794 O O . ASP A 1 98 ? 5.427 1.625 -25.148 1.00 83.25 98 ASP A O 1
ATOM 798 N N . GLN A 1 99 ? 5.782 1.346 -22.956 1.00 84.56 99 GLN A N 1
ATOM 799 C CA . GLN A 1 99 ? 4.452 0.818 -22.659 1.00 84.56 99 GLN A CA 1
ATOM 800 C C . GLN A 1 99 ? 3.863 1.457 -21.405 1.00 84.56 99 GLN A C 1
ATOM 802 O O . GLN A 1 99 ? 4.571 1.926 -20.523 1.00 84.56 99 GLN A O 1
ATOM 807 N N . SER A 1 100 ? 2.533 1.476 -21.339 1.00 85.00 100 SER A N 1
ATOM 808 C CA . SER A 1 100 ? 1.807 1.862 -20.131 1.00 85.00 100 SER A CA 1
ATOM 809 C C . SER A 1 100 ? 1.408 0.621 -19.328 1.00 85.00 100 SER A C 1
ATOM 811 O O . SER A 1 100 ? 1.104 -0.412 -19.936 1.00 85.00 100 SER A O 1
ATOM 813 N N . PRO A 1 101 ? 1.333 0.715 -17.987 1.00 88.69 101 PRO A N 1
ATOM 814 C CA . PRO A 1 101 ? 0.786 -0.351 -17.158 1.00 88.69 101 PRO A CA 1
ATOM 815 C C . PRO A 1 101 ? -0.627 -0.747 -17.603 1.00 88.69 101 PRO A C 1
ATOM 817 O O . PRO A 1 101 ? -1.419 0.088 -18.048 1.00 88.69 101 PRO A O 1
ATOM 820 N N . ASN A 1 102 ? -0.984 -2.020 -17.438 1.00 92.69 102 ASN A N 1
ATOM 821 C CA . ASN A 1 102 ? -2.330 -2.493 -17.755 1.00 92.69 102 ASN A CA 1
ATOM 822 C C . ASN A 1 102 ? -3.354 -1.986 -16.725 1.00 92.69 102 ASN A C 1
ATOM 824 O O . ASN A 1 102 ? -3.517 -2.582 -15.656 1.00 92.69 102 ASN A O 1
ATOM 828 N N . LEU A 1 103 ? -4.081 -0.927 -17.091 1.00 93.88 103 LEU A N 1
ATOM 829 C CA . LEU A 1 103 ? -5.176 -0.328 -16.316 1.00 93.88 103 LEU A CA 1
ATOM 830 C C . LEU A 1 103 ? -6.558 -0.649 -16.905 1.00 93.88 103 LEU A C 1
ATOM 832 O O . LEU A 1 103 ? -7.493 0.135 -16.758 1.00 93.88 103 LEU A O 1
ATOM 836 N N . SER A 1 104 ? -6.687 -1.777 -17.609 1.00 95.00 104 SER A N 1
ATOM 837 C CA . SER A 1 104 ? -7.946 -2.163 -18.252 1.00 95.00 104 SER A CA 1
ATOM 838 C C . SER A 1 104 ? -9.116 -2.210 -17.267 1.00 95.00 104 SER A C 1
ATOM 840 O O . SER A 1 104 ? -8.981 -2.624 -16.110 1.00 95.00 104 SER A O 1
ATOM 842 N N . TYR A 1 105 ? -10.295 -1.839 -17.770 1.00 95.31 105 TYR A N 1
ATOM 843 C CA . TYR A 1 105 ? -11.540 -1.884 -17.009 1.00 95.31 105 TYR A CA 1
ATOM 844 C C . TYR A 1 105 ? -11.798 -3.270 -16.406 1.00 95.31 105 TYR A C 1
ATOM 846 O O . TYR A 1 105 ? -12.182 -3.371 -15.247 1.00 95.31 105 TYR A O 1
ATOM 854 N N . GLU A 1 106 ? -11.542 -4.346 -17.155 1.00 94.94 106 GLU A N 1
ATOM 855 C CA . GLU A 1 106 ? -11.733 -5.716 -16.671 1.00 94.94 106 GLU A CA 1
ATOM 856 C C . GLU A 1 106 ? -10.855 -6.023 -15.451 1.00 94.94 106 GLU A C 1
ATOM 858 O O . GLU A 1 106 ? -11.342 -6.534 -14.440 1.00 94.94 106 GLU A O 1
ATOM 863 N N . ARG A 1 107 ? -9.570 -5.651 -15.505 1.00 95.06 107 ARG A N 1
ATOM 864 C CA . ARG A 1 107 ? -8.646 -5.830 -14.381 1.00 95.06 107 ARG A CA 1
ATOM 865 C C . ARG A 1 107 ? -9.106 -5.027 -13.166 1.00 95.06 107 ARG A C 1
ATOM 867 O O . ARG A 1 107 ? -9.118 -5.554 -12.054 1.00 95.06 107 ARG A O 1
ATOM 874 N N . GLN A 1 108 ? -9.517 -3.778 -13.379 1.00 95.94 108 GLN A N 1
ATOM 875 C CA . GLN A 1 108 ? -10.011 -2.915 -12.309 1.00 95.94 108 GLN A CA 1
ATOM 876 C C . GLN A 1 108 ? -11.305 -3.466 -11.694 1.00 95.94 108 GLN A C 1
ATOM 878 O O . GLN A 1 108 ? -11.445 -3.521 -10.474 1.00 95.94 108 GLN A O 1
ATOM 883 N N . ARG A 1 109 ? -12.234 -3.943 -12.528 1.00 96.56 109 ARG A N 1
ATOM 884 C CA . ARG A 1 109 ? -13.481 -4.592 -12.110 1.00 96.56 109 ARG A CA 1
ATOM 885 C C . ARG A 1 109 ? -13.206 -5.839 -11.274 1.00 96.56 109 ARG A C 1
ATOM 887 O O . ARG A 1 109 ? -13.854 -6.026 -10.248 1.00 96.56 109 ARG A O 1
ATOM 894 N N . ASN A 1 110 ? -12.244 -6.671 -11.673 1.00 96.06 110 ASN A N 1
ATOM 895 C CA . ASN A 1 110 ? -11.857 -7.858 -10.909 1.00 96.06 110 ASN A CA 1
ATOM 896 C C . ASN A 1 110 ? -11.288 -7.490 -9.532 1.00 96.06 110 ASN A C 1
ATOM 898 O O . ASN A 1 110 ? -11.675 -8.103 -8.539 1.00 96.06 110 ASN A O 1
ATOM 902 N N . LEU A 1 111 ? -10.453 -6.450 -9.446 1.00 97.38 111 LEU A N 1
ATOM 903 C CA . LEU A 1 111 ? -9.979 -5.939 -8.159 1.00 97.38 111 LEU A CA 1
ATOM 904 C C . LEU A 1 111 ? -11.134 -5.415 -7.291 1.00 97.38 111 LEU A C 1
ATOM 906 O O . LEU A 1 111 ? -11.219 -5.769 -6.119 1.00 97.38 111 LEU A O 1
ATOM 910 N N . TYR A 1 112 ? -12.060 -4.631 -7.854 1.00 97.25 112 TYR A N 1
ATOM 911 C CA . TYR A 1 112 ? -13.224 -4.146 -7.106 1.00 97.25 112 TYR A CA 1
ATOM 912 C C . TYR A 1 112 ? -14.099 -5.277 -6.569 1.00 97.25 112 TYR A C 1
ATOM 914 O O . TYR A 1 112 ? -14.588 -5.167 -5.449 1.00 97.25 112 TYR A O 1
ATOM 922 N N . ARG A 1 113 ? -14.268 -6.373 -7.319 1.00 97.62 113 ARG A N 1
ATOM 923 C CA . ARG A 1 113 ? -14.983 -7.559 -6.823 1.00 97.62 113 ARG A CA 1
ATOM 924 C C . ARG A 1 113 ? -14.320 -8.121 -5.567 1.00 97.62 113 ARG A C 1
ATOM 926 O O . ARG A 1 113 ? -15.014 -8.343 -4.588 1.00 97.62 113 ARG A O 1
ATOM 933 N N . ILE A 1 114 ? -12.995 -8.277 -5.571 1.00 98.06 114 ILE A N 1
ATOM 934 C CA . ILE A 1 114 ? -12.242 -8.772 -4.407 1.00 98.06 114 ILE A CA 1
ATOM 935 C C . ILE A 1 114 ? -12.409 -7.827 -3.207 1.00 98.06 114 ILE A C 1
ATOM 937 O O . ILE A 1 114 ? -12.731 -8.275 -2.109 1.00 98.06 114 ILE A O 1
ATOM 941 N N . LEU A 1 115 ? -12.231 -6.520 -3.421 1.00 98.12 115 LEU A N 1
ATOM 942 C CA . LEU A 1 115 ? -12.356 -5.503 -2.370 1.00 98.12 115 LEU A CA 1
ATOM 943 C C . LEU A 1 115 ? -13.770 -5.456 -1.762 1.00 98.12 115 LEU A C 1
ATOM 945 O O . LEU A 1 115 ? -13.930 -5.362 -0.543 1.00 98.12 115 LEU A O 1
ATOM 949 N N . ASN A 1 116 ? -14.800 -5.533 -2.607 1.00 97.56 116 ASN A N 1
ATOM 950 C CA . ASN A 1 116 ? -16.191 -5.510 -2.164 1.00 97.56 116 ASN A CA 1
ATOM 951 C C . ASN A 1 116 ? -16.560 -6.793 -1.419 1.00 97.56 116 ASN A C 1
ATOM 953 O O . ASN A 1 116 ? -17.105 -6.691 -0.327 1.00 97.56 116 ASN A O 1
ATOM 957 N N . SER A 1 117 ? -16.175 -7.970 -1.924 1.00 97.75 117 SER A N 1
ATOM 958 C CA . SER A 1 117 ? -16.412 -9.234 -1.218 1.00 97.75 117 SER A CA 1
ATOM 959 C C . SER A 1 117 ? -15.725 -9.263 0.148 1.00 97.75 117 SER A C 1
ATOM 961 O O . SER A 1 117 ? -16.335 -9.679 1.124 1.00 97.75 117 SER A O 1
ATOM 963 N N . ALA A 1 118 ? -14.495 -8.749 0.268 1.00 97.62 118 ALA A N 1
ATOM 964 C CA . ALA A 1 118 ? -13.831 -8.638 1.569 1.00 97.62 118 ALA A CA 1
ATOM 965 C C . ALA A 1 118 ? -14.582 -7.700 2.535 1.00 97.62 118 ALA A C 1
ATOM 967 O O . ALA A 1 118 ? -14.665 -7.975 3.731 1.00 97.62 118 ALA A O 1
ATOM 968 N N . THR A 1 119 ? -15.160 -6.613 2.012 1.00 96.19 119 THR A N 1
ATOM 969 C CA . THR A 1 119 ? -15.994 -5.692 2.798 1.00 96.19 119 THR A CA 1
ATOM 970 C C . THR A 1 119 ? -17.294 -6.360 3.256 1.00 96.19 119 THR A C 1
ATOM 972 O O . THR A 1 119 ? -17.651 -6.246 4.422 1.00 96.19 119 THR A O 1
ATOM 975 N N . GLU A 1 120 ? -18.002 -7.039 2.351 1.00 96.81 120 GLU A N 1
ATOM 976 C CA . GLU A 1 120 ? -19.265 -7.746 2.625 1.00 96.81 120 GLU A CA 1
ATOM 977 C C . GLU A 1 120 ? -19.073 -8.847 3.675 1.00 96.81 120 GLU A C 1
ATOM 979 O O . GLU A 1 120 ? -19.897 -9.020 4.569 1.00 96.81 120 GLU A O 1
ATOM 984 N N . GLU A 1 121 ? -17.926 -9.519 3.623 1.00 95.81 121 GLU A N 1
ATOM 985 C CA . GLU A 1 121 ? -17.520 -10.542 4.579 1.00 95.81 121 GLU A CA 1
ATOM 986 C C . GLU A 1 121 ? -16.984 -9.981 5.907 1.00 95.81 121 GLU A C 1
ATOM 988 O O . GLU A 1 121 ? -16.596 -10.765 6.774 1.00 95.81 121 GLU A O 1
ATOM 993 N N . ASN A 1 122 ? -16.955 -8.658 6.103 1.00 93.56 122 ASN A N 1
ATOM 994 C CA . ASN A 1 122 ? -16.419 -8.001 7.304 1.00 93.56 122 ASN A CA 1
ATOM 995 C C . ASN A 1 122 ? -14.985 -8.451 7.650 1.00 93.56 122 ASN A C 1
ATOM 997 O O . ASN A 1 122 ? -14.643 -8.685 8.808 1.00 93.56 122 ASN A O 1
ATOM 1001 N N . VAL A 1 123 ? -14.146 -8.617 6.629 1.00 94.81 123 VAL A N 1
ATOM 1002 C CA . VAL A 1 123 ? -12.731 -8.969 6.790 1.00 94.81 123 VAL A CA 1
ATOM 1003 C C . VAL A 1 123 ? -11.977 -7.793 7.417 1.00 94.81 123 VAL A C 1
ATOM 1005 O O . VAL A 1 123 ? -12.106 -6.663 6.950 1.00 94.81 123 VAL A O 1
ATOM 1008 N N . GLN A 1 124 ? -11.138 -8.049 8.426 1.00 94.12 124 GLN A N 1
ATOM 1009 C CA . GLN A 1 124 ? -10.273 -7.014 9.007 1.00 94.12 124 GLN A CA 1
ATOM 1010 C C . GLN A 1 124 ? -8.954 -6.842 8.240 1.00 94.12 124 GLN A C 1
ATOM 1012 O O . GLN A 1 124 ? -8.415 -5.734 8.203 1.00 94.12 124 GLN A O 1
ATOM 1017 N N . ILE A 1 125 ? -8.425 -7.908 7.625 1.00 97.12 125 ILE A N 1
ATOM 1018 C CA . ILE A 1 125 ? -7.171 -7.869 6.854 1.00 97.12 125 ILE A CA 1
ATOM 1019 C C . ILE A 1 125 ? -7.340 -8.586 5.514 1.00 97.12 125 ILE A C 1
ATOM 1021 O O . ILE A 1 125 ? -7.604 -9.785 5.479 1.00 97.12 125 ILE A O 1
ATOM 1025 N N . LEU A 1 126 ? -7.131 -7.876 4.408 1.00 98.50 126 LEU A N 1
ATOM 1026 C CA . LEU A 1 126 ? -7.084 -8.436 3.061 1.00 98.50 126 LEU A CA 1
ATOM 1027 C C . LEU A 1 126 ? -5.644 -8.439 2.539 1.00 98.50 126 LEU A C 1
ATOM 1029 O O . LEU A 1 126 ? -5.012 -7.390 2.400 1.00 98.50 126 LEU A O 1
ATOM 1033 N N . LEU A 1 127 ? -5.156 -9.629 2.205 1.00 98.50 127 LEU A N 1
ATOM 1034 C CA . LEU A 1 127 ? -3.849 -9.846 1.596 1.00 98.50 127 LEU A CA 1
ATOM 1035 C C . LEU A 1 127 ? -4.021 -10.063 0.088 1.00 98.50 127 LEU A C 1
ATOM 1037 O O . LEU A 1 127 ? -4.766 -10.950 -0.333 1.00 98.50 127 LEU A O 1
ATOM 1041 N N . LEU A 1 128 ? -3.318 -9.274 -0.722 1.00 98.31 128 LEU A N 1
ATOM 1042 C CA . LEU A 1 128 ? -3.228 -9.439 -2.174 1.00 98.31 128 LEU A CA 1
ATOM 1043 C C . LEU A 1 128 ? -1.800 -9.859 -2.565 1.00 98.31 128 LEU A C 1
ATOM 1045 O O . LEU A 1 128 ? -0.854 -9.589 -1.821 1.00 98.31 128 LEU A O 1
ATOM 1049 N N . PRO A 1 129 ? -1.613 -10.495 -3.735 1.00 96.25 129 PRO A N 1
ATOM 1050 C CA . PRO A 1 129 ? -0.297 -10.960 -4.160 1.00 96.25 129 PRO A CA 1
ATOM 1051 C C . PRO A 1 129 ? 0.739 -9.839 -4.351 1.00 96.25 129 PRO A C 1
ATOM 1053 O O . PRO A 1 129 ? 0.416 -8.657 -4.506 1.00 96.25 129 PRO A O 1
ATOM 1056 N N . GLU A 1 130 ? 2.010 -10.230 -4.401 1.00 94.44 130 GLU A N 1
ATOM 1057 C CA . GLU A 1 130 ? 3.120 -9.356 -4.789 1.00 94.44 130 GLU A CA 1
ATOM 1058 C C . GLU A 1 130 ? 2.987 -8.910 -6.261 1.00 94.44 130 GLU A C 1
ATOM 1060 O O . GLU A 1 130 ? 2.439 -9.651 -7.078 1.00 94.44 130 GLU A O 1
ATOM 1065 N N . LEU A 1 131 ? 3.491 -7.716 -6.609 1.00 94.69 131 LEU A N 1
ATOM 1066 C CA . LEU A 1 131 ? 3.479 -7.168 -7.978 1.00 94.69 131 LEU A CA 1
ATOM 1067 C C . LEU A 1 131 ? 2.085 -7.160 -8.650 1.00 94.69 131 LEU A C 1
ATOM 1069 O O . LEU A 1 131 ? 1.972 -7.240 -9.874 1.00 94.69 131 LEU A O 1
ATOM 1073 N N . SER A 1 132 ? 1.006 -7.102 -7.865 1.00 95.94 132 SER A N 1
ATOM 1074 C CA . SER A 1 132 ? -0.361 -7.309 -8.362 1.00 95.94 132 SER A CA 1
ATOM 1075 C C . SER A 1 132 ? -1.119 -6.012 -8.636 1.00 95.94 132 SER A C 1
ATOM 1077 O O . SER A 1 132 ? -2.037 -6.005 -9.468 1.00 95.94 132 SER A O 1
ATOM 1079 N N . ILE A 1 133 ? -0.730 -4.916 -7.976 1.00 97.50 133 ILE A N 1
ATOM 1080 C CA . ILE A 1 133 ? -1.438 -3.634 -8.009 1.00 97.50 133 ILE A CA 1
ATOM 1081 C C . ILE A 1 133 ? -0.612 -2.579 -8.764 1.00 97.50 133 ILE A C 1
ATOM 1083 O O . ILE A 1 133 ? 0.495 -2.260 -8.339 1.00 97.50 133 ILE A O 1
ATOM 1087 N N . PRO A 1 134 ? -1.132 -1.983 -9.850 1.00 96.19 134 PRO A N 1
ATOM 1088 C CA . PRO A 1 134 ? -0.497 -0.847 -10.510 1.00 96.19 134 PRO A CA 1
ATOM 1089 C C . PRO A 1 134 ? -0.277 0.341 -9.570 1.00 96.19 134 PRO A C 1
ATOM 1091 O O . PRO A 1 134 ? -1.141 0.676 -8.759 1.00 96.19 134 PRO A O 1
ATOM 1094 N N . VAL A 1 135 ? 0.837 1.055 -9.741 1.00 95.19 135 VAL A N 1
ATOM 1095 C CA . VAL A 1 135 ? 1.164 2.261 -8.953 1.00 95.19 135 VAL A CA 1
ATOM 1096 C C . VAL A 1 135 ? 0.050 3.314 -9.014 1.00 95.19 135 VAL A C 1
ATOM 1098 O O . VAL A 1 135 ? -0.286 3.922 -7.999 1.00 95.19 135 VAL A O 1
ATOM 1101 N N . SER A 1 136 ? -0.590 3.491 -10.175 1.00 94.44 136 SER A N 1
ATOM 1102 C CA . SER A 1 136 ? -1.681 4.460 -10.369 1.00 94.44 136 SER A CA 1
ATOM 1103 C C . SER A 1 136 ? -2.927 4.174 -9.525 1.00 94.44 136 SER A C 1
ATOM 1105 O O . SER A 1 136 ? -3.779 5.045 -9.360 1.00 94.44 136 SER A O 1
ATOM 1107 N N . TRP A 1 137 ? -3.054 2.961 -8.988 1.00 97.31 137 TRP A N 1
ATOM 1108 C CA . TRP A 1 137 ? -4.193 2.536 -8.178 1.00 97.31 137 TRP A CA 1
ATOM 1109 C C . TRP A 1 137 ? -3.992 2.794 -6.684 1.00 97.31 137 TRP A C 1
ATOM 1111 O O . TRP A 1 137 ? -4.950 2.763 -5.910 1.00 97.31 137 TRP A O 1
ATOM 1121 N N . LEU A 1 138 ? -2.767 3.130 -6.275 1.00 96.94 138 LEU A N 1
ATOM 1122 C CA . LEU A 1 138 ? -2.405 3.357 -4.883 1.00 96.94 138 LEU A CA 1
ATOM 1123 C C . LEU A 1 138 ? -3.318 4.376 -4.155 1.00 96.94 138 LEU A C 1
ATOM 1125 O O . LEU A 1 138 ? -3.745 4.063 -3.040 1.00 96.94 138 LEU A O 1
ATOM 1129 N N . PRO A 1 139 ? -3.709 5.529 -4.748 1.00 95.94 139 PRO A N 1
ATOM 1130 C CA . PRO A 1 139 ? -4.583 6.487 -4.067 1.00 95.94 139 PRO A CA 1
ATOM 1131 C C . PRO A 1 139 ? -5.967 5.938 -3.720 1.00 95.94 139 PRO A C 1
ATOM 1133 O O . PRO A 1 139 ? -6.459 6.152 -2.611 1.00 95.94 139 PRO A O 1
ATOM 1136 N N . PHE A 1 140 ? -6.607 5.193 -4.628 1.00 96.31 140 PHE A N 1
ATOM 1137 C CA . PHE A 1 140 ? -7.927 4.650 -4.310 1.00 96.31 140 PHE A CA 1
ATOM 1138 C C . PHE A 1 140 ? -7.838 3.459 -3.357 1.00 96.31 140 PHE A C 1
ATOM 1140 O O . PHE A 1 140 ? -8.774 3.256 -2.587 1.00 96.31 140 PHE A O 1
ATOM 1147 N N . MET A 1 141 ? -6.742 2.692 -3.380 1.00 98.38 141 MET A N 1
ATOM 1148 C CA . MET A 1 141 ? -6.501 1.626 -2.404 1.00 98.38 141 MET A CA 1
ATOM 1149 C C . MET A 1 141 ? -6.428 2.217 -0.989 1.00 98.38 141 MET A C 1
ATOM 1151 O O . MET A 1 141 ? -7.129 1.740 -0.095 1.00 98.38 141 MET A O 1
ATOM 1155 N N . ALA A 1 142 ? -5.699 3.328 -0.809 1.00 97.25 142 ALA A N 1
ATOM 1156 C CA . ALA A 1 142 ? -5.635 4.053 0.465 1.00 97.25 142 ALA A CA 1
ATOM 1157 C C . ALA A 1 142 ? -7.019 4.556 0.897 1.00 97.25 142 ALA A C 1
ATOM 1159 O O . ALA A 1 142 ? -7.469 4.295 2.015 1.00 97.25 142 ALA A O 1
ATOM 1160 N N . ALA A 1 143 ? -7.757 5.177 -0.029 1.00 96.94 143 ALA A N 1
ATOM 1161 C CA . ALA A 1 143 ? -9.120 5.627 0.230 1.00 96.94 143 ALA A CA 1
ATOM 1162 C C . ALA A 1 143 ? -10.088 4.469 0.536 1.00 96.94 143 ALA A C 1
ATOM 1164 O O . ALA A 1 143 ? -11.059 4.654 1.273 1.00 96.94 143 ALA A O 1
ATOM 1165 N N . HIS A 1 144 ? -9.880 3.279 -0.034 1.00 98.06 144 HIS A N 1
ATOM 1166 C CA . HIS A 1 144 ? -10.680 2.094 0.262 1.00 98.06 144 HIS A CA 1
ATOM 1167 C C . HIS A 1 144 ? -10.403 1.597 1.684 1.00 98.06 144 HIS A C 1
ATOM 1169 O O . HIS A 1 144 ? -11.353 1.520 2.464 1.00 98.06 144 HIS A O 1
ATOM 1175 N N . SER A 1 145 ? -9.128 1.381 2.041 1.00 97.81 145 SER A N 1
ATOM 1176 C CA . SER A 1 145 ? -8.691 1.041 3.408 1.00 97.81 145 SER A CA 1
ATOM 1177 C C . SER A 1 145 ? -9.301 2.000 4.433 1.00 97.81 145 SER A C 1
ATOM 1179 O O . SER A 1 145 ? -10.044 1.592 5.326 1.00 97.81 145 SER A O 1
ATOM 1181 N N . ARG A 1 146 ? -9.116 3.312 4.231 1.00 95.69 146 ARG A N 1
ATOM 1182 C CA . ARG A 1 146 ? -9.663 4.356 5.103 1.00 95.69 146 ARG A CA 1
ATOM 1183 C C . ARG A 1 146 ? -11.184 4.296 5.211 1.00 95.69 146 ARG A C 1
ATOM 1185 O O . ARG A 1 146 ? -11.720 4.322 6.314 1.00 95.69 146 ARG A O 1
ATOM 1192 N N . ARG A 1 147 ? -11.924 4.252 4.101 1.00 95.44 147 ARG A N 1
ATOM 1193 C CA . ARG A 1 147 ? -13.398 4.335 4.152 1.00 95.44 147 ARG A CA 1
ATOM 1194 C C . ARG A 1 147 ? -14.026 3.074 4.740 1.00 95.44 147 ARG A C 1
ATOM 1196 O O . ARG A 1 147 ? -14.947 3.180 5.558 1.00 95.44 147 ARG A O 1
ATOM 1203 N N . LYS A 1 148 ? -13.528 1.908 4.327 1.00 96.31 148 LYS A N 1
ATOM 1204 C CA . LYS A 1 148 ? -14.049 0.597 4.728 1.00 96.31 148 LYS A CA 1
ATOM 1205 C C . LYS A 1 148 ? -13.461 0.084 6.038 1.00 96.31 148 LYS A C 1
ATOM 1207 O O . LYS A 1 148 ? -14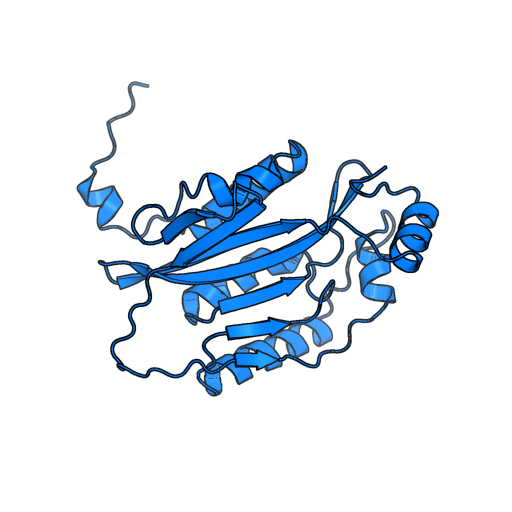.042 -0.821 6.610 1.00 96.31 148 LYS A O 1
ATOM 1212 N N . GLN A 1 149 ? -12.406 0.724 6.548 1.00 95.00 149 GLN A N 1
ATOM 1213 C CA . GLN A 1 149 ? -11.694 0.312 7.761 1.00 95.00 149 GLN A CA 1
ATOM 1214 C C . GLN A 1 149 ? -11.210 -1.145 7.670 1.00 95.00 149 GLN A C 1
ATOM 1216 O O . GLN A 1 149 ? -11.332 -1.910 8.617 1.00 95.00 149 GLN A O 1
ATOM 1221 N N . ILE A 1 150 ? -10.647 -1.503 6.512 1.00 96.19 150 ILE A N 1
ATOM 1222 C CA . ILE A 1 150 ? -10.034 -2.808 6.234 1.00 96.19 150 ILE A CA 1
ATOM 1223 C C . ILE A 1 150 ? -8.531 -2.636 6.018 1.00 96.19 150 ILE A C 1
ATOM 1225 O O . ILE A 1 150 ? -8.116 -1.762 5.256 1.00 96.19 150 ILE A O 1
ATOM 1229 N N . SER A 1 151 ? -7.716 -3.458 6.678 1.00 97.50 151 SER A N 1
ATOM 1230 C CA . SER A 1 151 ? -6.272 -3.457 6.444 1.00 97.50 151 SER A CA 1
ATOM 1231 C C . SER A 1 151 ? -5.972 -4.082 5.091 1.00 97.50 151 SER A C 1
ATOM 1233 O O . SER A 1 151 ? -6.449 -5.178 4.803 1.00 97.50 151 SER A O 1
ATOM 1235 N N . LEU A 1 152 ? -5.173 -3.410 4.266 1.00 98.56 152 LEU A N 1
ATOM 1236 C CA . LEU A 1 152 ? -4.758 -3.925 2.959 1.00 98.56 152 LEU A CA 1
ATOM 1237 C C . LEU A 1 152 ? -3.257 -4.179 2.970 1.00 98.56 152 LEU A C 1
ATOM 1239 O O . LEU A 1 152 ? -2.497 -3.273 3.298 1.00 98.56 152 LEU A O 1
ATOM 1243 N N . ILE A 1 153 ? -2.827 -5.374 2.570 1.00 98.31 153 ILE A N 1
ATOM 1244 C CA . ILE A 1 153 ? -1.406 -5.690 2.382 1.00 98.31 153 ILE A CA 1
ATOM 1245 C C . ILE A 1 153 ? -1.218 -6.254 0.982 1.00 98.31 153 ILE A C 1
ATOM 1247 O O . ILE A 1 153 ? -1.876 -7.225 0.611 1.00 98.31 153 ILE A O 1
ATOM 1251 N N . PHE A 1 154 ? -0.357 -5.629 0.184 1.00 98.12 154 PHE A N 1
ATOM 1252 C CA . PHE A 1 154 ? -0.204 -5.972 -1.228 1.00 98.12 154 PHE A CA 1
ATOM 1253 C C . PHE A 1 154 ? 1.129 -5.506 -1.804 1.00 98.12 154 PHE A C 1
ATOM 1255 O O . PHE A 1 154 ? 1.737 -4.563 -1.302 1.00 98.12 154 PHE A O 1
ATOM 1262 N N . GLY A 1 155 ? 1.579 -6.141 -2.888 1.00 97.06 155 GLY A N 1
ATOM 1263 C CA . GLY A 1 155 ? 2.717 -5.645 -3.661 1.00 97.06 155 GLY A CA 1
ATOM 1264 C C . GLY A 1 155 ? 2.273 -4.743 -4.805 1.00 97.06 155 GLY A C 1
ATOM 1265 O O . GLY A 1 155 ? 1.384 -5.104 -5.584 1.00 97.06 155 GLY A O 1
ATOM 1266 N N . LEU A 1 156 ? 2.926 -3.590 -4.928 1.00 96.75 156 LEU A N 1
ATOM 1267 C CA . LEU A 1 156 ? 2.842 -2.771 -6.128 1.00 96.75 156 LEU A CA 1
ATOM 1268 C C . LEU A 1 156 ? 3.610 -3.435 -7.266 1.00 96.75 156 LEU A C 1
ATOM 1270 O O . LEU A 1 156 ? 4.657 -4.035 -7.036 1.00 96.75 156 LEU A O 1
ATOM 1274 N N . GLU A 1 157 ? 3.121 -3.285 -8.493 1.00 95.88 157 GLU A N 1
ATOM 1275 C CA . GLU A 1 157 ? 3.960 -3.436 -9.683 1.00 95.88 157 GLU A CA 1
ATO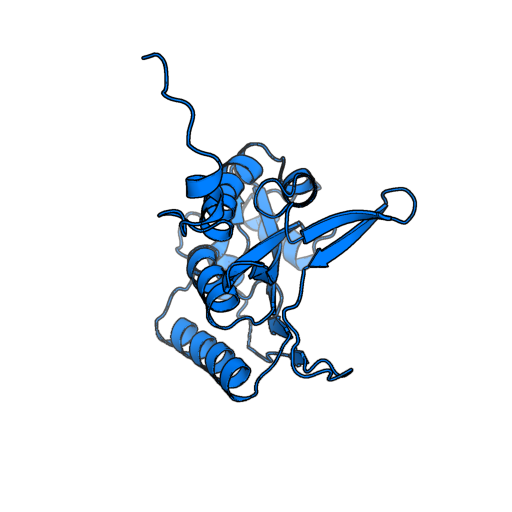M 1276 C C . GLU A 1 157 ? 5.213 -2.556 -9.559 1.00 95.88 157 GLU A C 1
ATOM 1278 O O . GLU A 1 157 ? 5.198 -1.546 -8.847 1.00 95.88 157 GLU A O 1
ATOM 1283 N N . HIS A 1 158 ? 6.296 -2.930 -10.249 1.00 94.25 158 HIS A N 1
ATOM 1284 C CA . HIS A 1 158 ? 7.553 -2.191 -10.167 1.00 94.25 158 HIS A CA 1
ATOM 1285 C C . HIS A 1 158 ? 7.335 -0.701 -10.417 1.00 94.25 158 HIS A C 1
ATOM 1287 O O . HIS A 1 158 ? 6.843 -0.288 -11.466 1.00 94.25 158 HIS A O 1
ATOM 1293 N N . TRP A 1 159 ? 7.753 0.115 -9.457 1.00 93.31 159 TRP A N 1
ATOM 1294 C CA . TRP A 1 159 ? 7.780 1.557 -9.628 1.00 93.31 159 TRP A CA 1
ATOM 1295 C C . TRP A 1 159 ? 9.147 1.934 -10.186 1.00 93.31 159 TRP A C 1
ATOM 1297 O O . TRP A 1 159 ? 10.149 1.755 -9.502 1.00 93.31 159 TRP A O 1
ATOM 1307 N N . VAL A 1 160 ? 9.216 2.422 -11.425 1.00 91.75 160 VAL A N 1
ATOM 1308 C CA . VAL A 1 160 ? 10.489 2.821 -12.045 1.00 91.75 160 VAL A CA 1
ATOM 1309 C C . VAL A 1 160 ? 10.753 4.310 -11.838 1.00 91.75 160 VAL A C 1
ATOM 1311 O O . VAL A 1 160 ? 9.955 5.147 -12.253 1.00 91.75 160 VAL A O 1
ATOM 1314 N N . ILE A 1 161 ? 11.884 4.652 -11.213 1.00 88.31 161 ILE A N 1
ATOM 1315 C CA . ILE A 1 161 ? 12.334 6.036 -10.988 1.00 88.31 161 ILE A CA 1
ATOM 1316 C C . ILE A 1 161 ? 13.838 6.107 -11.235 1.00 88.31 161 ILE A C 1
ATOM 1318 O O . ILE A 1 161 ? 14.599 5.363 -10.618 1.00 88.31 161 ILE A O 1
ATOM 1322 N N . ASN A 1 162 ? 14.279 7.021 -12.105 1.00 87.31 162 ASN A N 1
ATOM 1323 C CA . ASN A 1 162 ? 15.697 7.224 -12.435 1.00 87.31 162 ASN A CA 1
ATOM 1324 C C . ASN A 1 162 ? 16.422 5.909 -12.785 1.00 87.31 162 ASN A C 1
ATOM 1326 O O . ASN A 1 162 ? 17.505 5.640 -12.275 1.00 87.31 162 ASN A O 1
ATOM 1330 N N . GLU A 1 163 ? 15.784 5.074 -13.613 1.00 89.25 163 GLU A N 1
ATOM 1331 C CA . GLU A 1 163 ? 16.276 3.750 -14.047 1.00 89.25 163 GLU A CA 1
ATOM 1332 C C . GLU A 1 163 ? 16.393 2.695 -12.939 1.00 89.25 163 GLU A C 1
ATOM 1334 O O . GLU A 1 163 ? 16.877 1.594 -13.189 1.00 89.25 163 GLU A O 1
ATOM 1339 N N . HIS A 1 164 ? 15.899 2.984 -11.734 1.00 88.88 164 HIS A N 1
ATOM 1340 C CA . HIS A 1 164 ? 15.753 2.000 -10.669 1.00 88.88 164 HIS A CA 1
ATOM 1341 C C . HIS A 1 164 ? 14.319 1.482 -10.612 1.00 88.88 164 HIS A C 1
ATOM 1343 O O . HIS A 1 164 ? 13.380 2.273 -10.515 1.00 88.88 164 HIS A O 1
ATOM 1349 N N . ALA A 1 165 ? 14.156 0.161 -10.639 1.00 91.62 165 ALA A N 1
ATOM 1350 C CA . ALA A 1 165 ? 12.873 -0.502 -10.451 1.00 91.62 165 ALA A CA 1
ATOM 1351 C C . ALA A 1 165 ? 12.704 -0.914 -8.984 1.00 91.62 165 ALA A C 1
ATOM 1353 O O . ALA A 1 165 ? 13.486 -1.704 -8.451 1.00 91.62 165 ALA A O 1
ATOM 1354 N N . TYR A 1 166 ? 11.673 -0.380 -8.334 1.00 91.69 166 TYR A N 1
ATOM 1355 C CA . TYR A 1 166 ? 11.359 -0.653 -6.937 1.00 91.69 166 TYR A CA 1
ATOM 1356 C C . TYR A 1 166 ? 10.213 -1.661 -6.839 1.00 91.69 166 TYR A C 1
ATOM 1358 O O . TYR A 1 166 ? 9.103 -1.389 -7.288 1.00 91.69 166 TYR A O 1
ATOM 1366 N N . ASN A 1 167 ? 10.467 -2.799 -6.199 1.00 93.81 167 ASN A N 1
ATOM 1367 C CA . ASN A 1 167 ? 9.447 -3.749 -5.771 1.00 93.81 167 ASN A CA 1
ATOM 1368 C C . ASN A 1 167 ? 8.998 -3.399 -4.344 1.00 93.81 167 ASN A C 1
ATOM 1370 O O . ASN A 1 167 ? 9.737 -3.612 -3.374 1.00 93.81 167 ASN A O 1
ATOM 1374 N N . ILE A 1 168 ? 7.818 -2.786 -4.238 1.00 95.00 168 ILE A N 1
ATOM 1375 C CA . ILE A 1 168 ? 7.319 -2.166 -3.010 1.00 95.00 168 ILE A CA 1
ATOM 1376 C C . ILE A 1 168 ? 6.141 -2.972 -2.467 1.00 95.00 168 ILE A C 1
ATOM 1378 O O . ILE A 1 168 ? 5.096 -3.076 -3.109 1.00 95.00 168 ILE A O 1
ATOM 1382 N N . LEU A 1 169 ? 6.295 -3.477 -1.247 1.00 95.75 169 LEU A N 1
ATOM 1383 C CA . LEU A 1 169 ? 5.198 -3.965 -0.425 1.00 95.75 169 LEU A CA 1
ATOM 1384 C C . LEU A 1 169 ? 4.542 -2.780 0.287 1.00 95.75 169 LEU A C 1
ATOM 1386 O O . LEU A 1 169 ? 5.232 -1.916 0.840 1.00 95.75 169 LEU A O 1
ATOM 1390 N N . VAL A 1 170 ? 3.216 -2.756 0.276 1.00 97.31 170 VAL A N 1
ATOM 1391 C CA . VAL A 1 170 ? 2.394 -1.723 0.897 1.00 97.31 170 VAL A CA 1
ATOM 1392 C C . VAL A 1 170 ? 1.525 -2.360 1.964 1.00 97.31 170 VAL A C 1
ATOM 1394 O O . VAL A 1 170 ? 0.870 -3.368 1.703 1.00 97.31 170 VAL A O 1
ATOM 1397 N N . GLU A 1 171 ? 1.485 -1.743 3.139 1.00 97.25 171 GLU A N 1
ATOM 1398 C CA . GLU A 1 171 ? 0.515 -2.052 4.185 1.00 97.25 171 GLU A CA 1
ATOM 1399 C C . GLU A 1 171 ? -0.288 -0.779 4.470 1.00 97.25 171 GLU A C 1
ATOM 1401 O O . GLU A 1 171 ? 0.267 0.295 4.707 1.00 97.25 171 GLU A O 1
ATOM 1406 N N . MET A 1 172 ? -1.609 -0.881 4.405 1.00 97.25 172 MET A N 1
ATOM 1407 C CA . MET A 1 172 ? -2.541 0.197 4.710 1.00 97.25 172 MET A CA 1
ATOM 1408 C C . MET A 1 172 ? -3.295 -0.204 5.964 1.00 97.25 172 MET A C 1
ATOM 1410 O O . MET A 1 172 ? -4.095 -1.133 5.922 1.00 97.25 172 MET A O 1
ATOM 1414 N N . LEU A 1 173 ? -3.003 0.469 7.069 1.00 95.94 173 LEU A N 1
ATOM 1415 C CA . LEU A 1 173 ? -3.480 0.119 8.399 1.00 95.94 173 LEU A CA 1
ATOM 1416 C C . LEU A 1 173 ? -4.518 1.160 8.849 1.00 95.94 173 LEU A C 1
ATOM 1418 O O . LEU A 1 173 ? -4.142 2.259 9.281 1.00 95.94 173 LEU A O 1
ATOM 1422 N N . PRO A 1 174 ? -5.822 0.883 8.685 1.00 94.88 174 PRO A N 1
ATOM 1423 C CA . PRO A 1 174 ? -6.878 1.819 9.021 1.00 94.88 174 PRO A CA 1
ATOM 1424 C C . PRO A 1 174 ? -6.999 2.017 10.528 1.00 94.88 174 PRO A C 1
ATOM 1426 O O . PRO A 1 174 ? -6.786 1.105 11.321 1.00 94.88 174 PRO A O 1
ATOM 1429 N N . TYR A 1 175 ? -7.421 3.216 10.906 1.00 92.31 175 TYR A N 1
ATOM 1430 C CA . TYR A 1 175 ? -7.869 3.514 12.257 1.00 92.31 175 TYR A CA 1
ATOM 1431 C C . TYR A 1 175 ? -8.968 4.564 12.240 1.00 92.31 175 TYR A C 1
ATOM 1433 O O . TYR A 1 175 ? -9.141 5.326 11.280 1.00 92.31 175 TYR A O 1
ATOM 1441 N N . THR A 1 176 ? -9.668 4.649 13.364 1.00 90.19 176 THR A N 1
ATOM 1442 C CA . THR A 1 176 ? -10.606 5.725 13.657 1.00 90.19 176 THR A CA 1
ATOM 1443 C C . THR A 1 176 ? -10.054 6.544 14.814 1.00 90.19 176 THR A C 1
ATOM 1445 O O . THR A 1 176 ? -9.722 6.005 15.863 1.00 90.19 176 THR A O 1
ATOM 1448 N N . SER A 1 177 ? -9.903 7.853 14.610 1.00 85.38 177 SER A N 1
ATOM 1449 C CA . SER A 1 177 ? -9.385 8.744 15.647 1.00 85.38 177 SER A CA 1
ATOM 1450 C C . SER A 1 177 ? -10.373 8.910 16.803 1.00 85.38 177 SER A C 1
ATOM 1452 O O . SER A 1 177 ? -11.566 8.628 16.669 1.00 85.38 177 SER A O 1
ATOM 1454 N N . ASN A 1 178 ? -9.903 9.481 17.915 1.00 78.94 178 ASN A N 1
ATOM 1455 C CA . ASN A 1 178 ? -10.757 9.822 19.061 1.00 78.94 178 ASN A CA 1
ATOM 1456 C C . ASN A 1 178 ? -11.974 10.689 18.675 1.00 78.94 178 ASN A C 1
ATOM 1458 O O . ASN A 1 178 ? -13.033 10.566 19.282 1.00 78.94 178 ASN A O 1
ATOM 1462 N N . PHE A 1 179 ? -11.853 11.513 17.628 1.00 80.81 179 PHE A N 1
ATOM 1463 C CA . PHE A 1 179 ? -12.934 12.355 17.092 1.00 80.81 179 PHE A CA 1
ATOM 1464 C C . PHE A 1 179 ? -13.766 11.663 15.997 1.00 80.81 179 PHE A C 1
ATOM 1466 O O . PHE A 1 179 ? -14.448 12.324 15.221 1.00 80.81 179 PHE A O 1
ATOM 1473 N N . LYS A 1 180 ? -13.698 10.329 15.898 1.00 84.50 180 LYS A N 1
ATOM 1474 C CA . LYS A 1 180 ? -14.420 9.508 14.911 1.00 84.50 180 LYS A CA 1
ATOM 1475 C C . LYS A 1 180 ? -14.071 9.794 13.448 1.00 84.50 180 LYS A C 1
ATOM 1477 O O . LYS A 1 180 ? -14.814 9.425 12.539 1.00 84.50 180 LYS A O 1
ATOM 1482 N N . HIS A 1 181 ? -12.898 10.373 13.193 1.00 86.75 181 HIS A N 1
ATOM 1483 C CA . HIS A 1 181 ? -12.384 10.521 11.835 1.00 86.75 181 HIS A CA 1
ATOM 1484 C C . HIS A 1 181 ? -11.641 9.259 11.400 1.00 86.75 181 HIS A C 1
ATOM 1486 O O . HIS A 1 181 ? -10.664 8.852 12.031 1.00 86.75 181 HIS A O 1
ATOM 1492 N N . LYS A 1 182 ? -12.084 8.674 10.287 1.00 91.44 182 LYS A N 1
ATOM 1493 C CA . LYS A 1 182 ? -11.419 7.540 9.64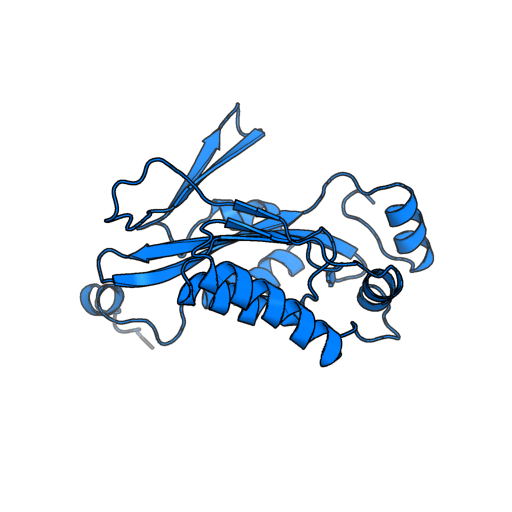5 1.00 91.44 182 LYS A CA 1
ATOM 1494 C C . LYS A 1 182 ? -10.147 7.988 8.934 1.00 91.44 182 LYS A C 1
ATOM 1496 O O . LYS A 1 182 ? -10.154 8.975 8.195 1.00 91.44 182 LYS A O 1
ATOM 1501 N N . SER A 1 183 ? -9.085 7.222 9.111 1.00 92.19 183 SER A N 1
ATOM 1502 C CA . SER A 1 183 ? -7.786 7.415 8.471 1.00 92.19 183 SER A CA 1
ATOM 1503 C C . SER A 1 183 ? -7.135 6.056 8.197 1.00 92.19 183 SER A C 1
ATOM 1505 O O . SER A 1 183 ? -7.679 5.019 8.581 1.00 92.19 183 SER A O 1
ATOM 1507 N N . SER A 1 184 ? -5.993 6.057 7.513 1.00 94.00 184 SER A N 1
ATOM 1508 C CA . SER A 1 184 ? -5.164 4.872 7.300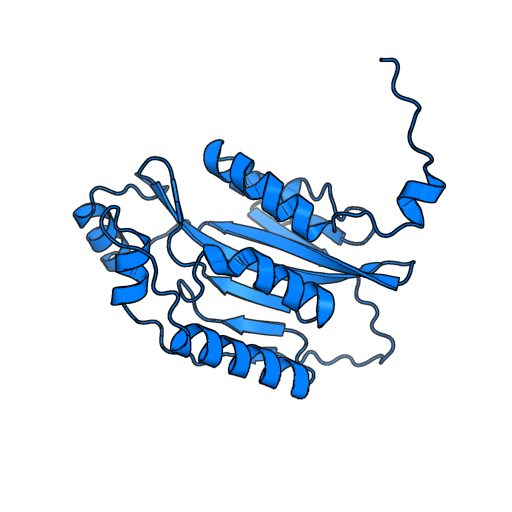 1.00 94.00 184 SER A CA 1
ATOM 1509 C C . SER A 1 184 ? -3.696 5.258 7.367 1.00 94.00 184 SER A C 1
ATOM 1511 O O . SER A 1 184 ? -3.266 6.162 6.662 1.00 94.00 184 SER A O 1
ATOM 1513 N N . MET A 1 185 ? -2.918 4.576 8.197 1.00 94.62 185 MET A N 1
ATOM 1514 C CA . MET A 1 185 ? -1.466 4.690 8.150 1.00 94.62 185 MET A CA 1
ATOM 1515 C C . MET A 1 185 ? -0.946 3.861 6.977 1.00 94.62 185 MET A C 1
ATOM 1517 O O . MET A 1 185 ? -1.302 2.693 6.844 1.00 94.62 185 MET A O 1
ATOM 1521 N N . LEU A 1 186 ? -0.132 4.463 6.117 1.00 95.25 186 LEU A N 1
ATOM 1522 C CA . LEU A 1 186 ? 0.485 3.797 4.978 1.00 95.25 186 LEU A CA 1
ATOM 1523 C C . LEU A 1 186 ? 1.942 3.470 5.302 1.00 95.25 186 LEU A C 1
ATOM 1525 O O . LEU A 1 186 ? 2.727 4.334 5.701 1.00 95.25 186 LEU A O 1
ATOM 1529 N N . VAL A 1 187 ? 2.296 2.208 5.114 1.00 95.06 187 VAL A N 1
ATOM 1530 C CA . VAL A 1 187 ? 3.628 1.659 5.339 1.00 95.06 187 VAL A CA 1
ATOM 1531 C C . VAL A 1 187 ? 4.135 1.142 4.005 1.00 95.06 187 VAL A C 1
ATOM 1533 O O . VAL A 1 187 ? 3.447 0.394 3.315 1.00 95.06 187 VAL A O 1
ATOM 1536 N N . PHE A 1 188 ? 5.354 1.534 3.649 1.00 93.88 188 PHE A N 1
ATOM 1537 C CA . PHE A 1 188 ? 5.993 1.122 2.406 1.00 93.88 188 PHE A CA 1
ATOM 1538 C C . PHE A 1 188 ? 7.314 0.446 2.724 1.00 93.88 188 PHE A C 1
ATOM 1540 O O . PHE A 1 188 ? 8.162 1.003 3.425 1.00 93.88 188 PHE A O 1
ATOM 1547 N N . ARG A 1 189 ? 7.508 -0.752 2.181 1.00 90.69 189 ARG A N 1
ATOM 1548 C CA . ARG A 1 189 ? 8.739 -1.517 2.336 1.00 90.69 189 ARG A CA 1
ATOM 1549 C C . ARG A 1 189 ? 9.243 -1.941 0.975 1.00 90.69 189 ARG A C 1
ATOM 1551 O O . ARG A 1 189 ? 8.511 -2.548 0.204 1.00 90.69 189 ARG A O 1
ATOM 1558 N N . VAL 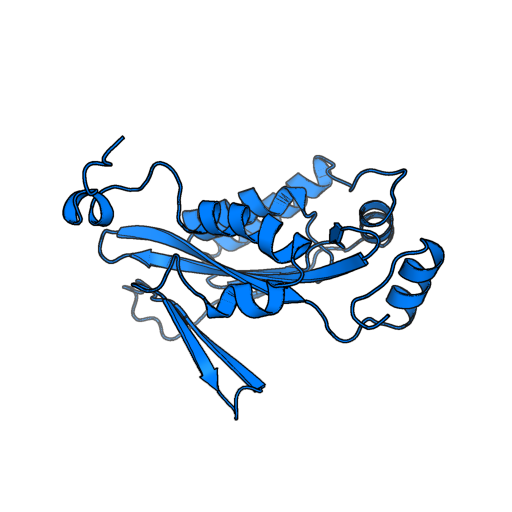A 1 190 ? 10.519 -1.688 0.708 1.00 90.25 190 VAL A N 1
ATOM 1559 C CA . VAL A 1 190 ? 11.143 -2.221 -0.500 1.00 90.25 190 VAL A CA 1
ATOM 1560 C C . VAL A 1 190 ? 11.693 -3.615 -0.242 1.00 90.25 190 VAL A C 1
ATOM 1562 O O . VAL A 1 190 ? 12.272 -3.888 0.815 1.00 90.25 190 VAL A O 1
ATOM 1565 N N . LYS A 1 191 ? 11.510 -4.506 -1.214 1.00 88.62 191 LYS A N 1
ATOM 1566 C CA . LYS A 1 191 ? 12.140 -5.823 -1.225 1.00 88.62 191 LYS A CA 1
ATOM 1567 C C . LYS A 1 191 ? 13.656 -5.658 -1.331 1.00 88.62 191 LYS A C 1
ATOM 1569 O O . LYS A 1 191 ? 14.145 -4.938 -2.196 1.00 88.62 191 LYS A O 1
ATOM 1574 N N . ASN A 1 192 ? 14.399 -6.334 -0.456 1.00 81.69 192 ASN A N 1
ATOM 1575 C CA . ASN A 1 192 ? 15.864 -6.311 -0.493 1.00 81.69 192 ASN A CA 1
ATOM 1576 C C . ASN A 1 192 ? 16.420 -7.372 -1.448 1.00 81.69 192 ASN A C 1
ATOM 1578 O O . ASN A 1 192 ? 17.379 -7.103 -2.155 1.00 81.69 192 ASN A O 1
ATOM 1582 N N . HIS A 1 193 ? 15.806 -8.558 -1.504 1.00 83.88 193 HIS A N 1
ATOM 1583 C CA . HIS A 1 193 ? 16.294 -9.689 -2.296 1.00 83.88 193 HIS A CA 1
ATOM 1584 C C . HIS A 1 193 ? 15.312 -10.009 -3.419 1.00 83.88 193 HIS A C 1
ATOM 1586 O O . HIS A 1 193 ? 14.228 -10.528 -3.165 1.00 83.88 193 HIS A O 1
ATOM 1592 N N . TYR A 1 194 ? 15.693 -9.669 -4.647 1.00 87.56 194 TYR A N 1
ATOM 1593 C CA . TYR A 1 194 ? 14.906 -9.919 -5.854 1.00 87.56 194 TYR A CA 1
ATOM 1594 C C . TYR A 1 194 ? 15.151 -11.354 -6.324 1.00 87.56 194 TYR A C 1
ATOM 1596 O O . TYR A 1 194 ? 16.254 -11.881 -6.159 1.00 87.56 194 TYR A O 1
ATOM 1604 N N . ALA A 1 195 ? 14.134 -11.995 -6.900 1.00 88.44 195 ALA A N 1
ATOM 1605 C CA . ALA A 1 195 ? 14.312 -13.342 -7.440 1.00 88.44 195 ALA A CA 1
ATOM 1606 C C . ALA A 1 195 ? 15.261 -13.307 -8.659 1.00 88.44 195 ALA A C 1
ATOM 1608 O O . ALA A 1 195 ? 15.246 -12.322 -9.398 1.00 88.44 195 ALA A O 1
ATOM 1609 N N . PRO A 1 196 ? 16.044 -14.367 -8.943 1.00 89.81 196 PRO A N 1
ATOM 1610 C CA . PRO A 1 196 ? 16.956 -14.374 -10.092 1.00 89.81 196 PRO A CA 1
ATOM 1611 C C . PRO A 1 196 ? 16.267 -14.049 -11.424 1.00 89.81 196 PRO A C 1
ATOM 1613 O O . PRO A 1 196 ? 16.772 -13.247 -12.202 1.00 89.81 196 PRO A O 1
ATOM 1616 N N . SER A 1 197 ? 15.069 -14.595 -11.653 1.00 89.31 197 SER A N 1
ATOM 1617 C CA . SER A 1 197 ? 14.261 -14.314 -12.846 1.00 89.31 197 SER A CA 1
ATOM 1618 C C . SER A 1 197 ? 13.810 -12.852 -12.941 1.00 89.31 197 SER A C 1
ATOM 1620 O O . SER A 1 197 ? 13.754 -12.296 -14.037 1.00 89.31 197 SER A O 1
ATOM 1622 N N . GLU A 1 198 ? 13.519 -12.224 -11.801 1.00 89.88 198 GLU A N 1
ATOM 1623 C CA . GLU A 1 198 ? 13.169 -10.805 -11.696 1.00 89.88 198 GLU A CA 1
ATOM 1624 C C . GLU A 1 198 ? 14.380 -9.934 -12.059 1.00 89.88 198 GLU A C 1
ATOM 1626 O O . GLU A 1 198 ? 14.260 -9.012 -12.860 1.00 89.88 198 GLU A O 1
ATOM 1631 N N . ILE A 1 199 ? 15.570 -10.284 -11.560 1.00 91.31 199 ILE A N 1
ATOM 1632 C CA . ILE A 1 199 ? 16.828 -9.599 -11.896 1.00 91.31 199 ILE A CA 1
ATOM 1633 C C . ILE A 1 199 ? 17.127 -9.721 -13.395 1.00 91.31 199 ILE A C 1
ATOM 1635 O O . ILE A 1 199 ? 17.428 -8.721 -14.043 1.00 91.31 199 ILE A O 1
ATOM 1639 N N . THR A 1 200 ? 17.005 -10.921 -13.974 1.00 92.56 200 THR A N 1
ATOM 1640 C CA . THR A 1 200 ? 17.202 -11.131 -15.418 1.00 92.56 200 THR A CA 1
ATOM 1641 C C . THR A 1 200 ? 16.263 -10.255 -16.249 1.00 92.56 200 THR A C 1
ATOM 1643 O O . THR A 1 200 ? 16.706 -9.626 -17.212 1.00 92.56 200 THR A O 1
ATOM 1646 N N . MET A 1 201 ? 14.987 -10.169 -15.862 1.00 92.56 201 MET A N 1
ATOM 1647 C CA . MET A 1 201 ? 14.000 -9.312 -16.523 1.00 92.56 201 MET A CA 1
ATOM 1648 C C . MET A 1 201 ? 14.398 -7.832 -16.443 1.00 92.56 201 MET A C 1
ATOM 1650 O O . MET A 1 201 ? 14.463 -7.165 -17.474 1.00 92.56 201 MET A O 1
ATOM 1654 N N . LEU A 1 202 ? 14.714 -7.319 -15.250 1.00 93.00 202 LEU A N 1
ATOM 1655 C CA . LEU A 1 202 ? 15.091 -5.913 -15.059 1.00 93.00 202 LEU A CA 1
ATOM 1656 C C . LEU A 1 202 ? 16.367 -5.547 -15.831 1.00 93.00 202 LEU A C 1
ATOM 1658 O O . LEU A 1 202 ? 16.394 -4.528 -16.525 1.00 93.00 202 LEU A O 1
ATOM 1662 N N . ASN A 1 203 ? 17.378 -6.419 -15.812 1.00 92.19 203 ASN A N 1
ATOM 1663 C CA . ASN A 1 203 ? 18.617 -6.227 -16.565 1.00 92.19 203 ASN A CA 1
ATOM 1664 C C . ASN A 1 203 ? 18.372 -6.171 -18.079 1.00 92.19 203 ASN A C 1
ATOM 1666 O O . ASN A 1 203 ? 18.971 -5.342 -18.764 1.00 92.19 203 ASN A O 1
ATOM 1670 N N . SER A 1 204 ? 17.458 -6.996 -18.608 1.00 92.31 204 SER A N 1
ATOM 1671 C CA . SER A 1 204 ? 17.087 -6.958 -20.033 1.00 92.31 204 SER A CA 1
ATOM 1672 C C . SER A 1 204 ? 16.470 -5.616 -20.454 1.00 92.31 204 SER A C 1
ATOM 1674 O O . SER A 1 204 ? 16.606 -5.198 -21.602 1.00 92.31 204 SER A O 1
ATOM 1676 N N . LEU A 1 205 ? 15.860 -4.904 -19.502 1.00 90.62 205 LEU A N 1
ATOM 1677 C CA . LEU A 1 205 ? 15.283 -3.571 -19.678 1.00 90.62 205 LEU A CA 1
ATOM 1678 C C . LEU A 1 205 ? 16.264 -2.440 -19.320 1.00 90.62 205 LEU A C 1
ATOM 1680 O O . LEU A 1 205 ? 15.879 -1.272 -19.355 1.00 90.62 205 LEU A O 1
ATOM 1684 N N . ARG A 1 206 ? 17.525 -2.770 -18.998 1.00 91.25 206 ARG A N 1
ATOM 1685 C CA . ARG A 1 206 ? 18.560 -1.836 -18.514 1.00 91.25 206 ARG A CA 1
ATOM 1686 C C . ARG A 1 206 ? 18.143 -1.087 -17.242 1.00 91.25 206 ARG A C 1
ATOM 1688 O O . ARG A 1 206 ? 18.516 0.067 -17.049 1.00 91.25 206 ARG A O 1
ATOM 1695 N N . LEU A 1 207 ? 17.361 -1.742 -16.386 1.00 90.94 207 LEU A N 1
ATOM 1696 C CA . LEU A 1 207 ? 16.940 -1.214 -15.093 1.00 90.94 207 LEU A CA 1
ATOM 1697 C C . LEU A 1 207 ? 17.803 -1.787 -13.975 1.00 90.94 207 LEU A C 1
ATOM 1699 O O . LEU A 1 207 ? 18.151 -2.966 -13.980 1.00 90.94 207 LEU A O 1
ATOM 1703 N N . LYS A 1 208 ? 18.100 -0.944 -12.990 1.00 86.25 208 LYS A N 1
ATOM 1704 C CA . LYS A 1 208 ? 18.824 -1.301 -11.771 1.00 86.25 208 LYS A CA 1
ATOM 1705 C C . LYS A 1 208 ? 17.842 -1.708 -10.680 1.00 86.25 208 LYS A C 1
ATOM 1707 O O . LYS A 1 208 ? 16.778 -1.102 -10.533 1.00 86.25 208 LYS A O 1
ATOM 1712 N N . ASN A 1 209 ? 18.205 -2.685 -9.862 1.00 81.31 209 ASN A N 1
ATOM 1713 C CA . ASN A 1 209 ? 17.545 -2.922 -8.580 1.00 81.31 209 ASN A CA 1
ATOM 1714 C C . ASN A 1 209 ? 18.318 -2.192 -7.462 1.00 81.31 209 ASN A C 1
ATOM 1716 O O . ASN A 1 209 ? 19.323 -1.533 -7.707 1.00 81.31 209 ASN A O 1
ATOM 1720 N N . ILE A 1 210 ? 17.840 -2.241 -6.216 1.00 67.38 210 ILE A N 1
ATOM 1721 C CA . ILE A 1 210 ? 18.483 -1.508 -5.100 1.00 67.38 210 ILE A CA 1
ATOM 1722 C C . ILE A 1 210 ? 19.878 -2.048 -4.750 1.00 67.38 210 ILE A C 1
ATOM 1724 O O . ILE A 1 210 ? 20.673 -1.331 -4.149 1.00 67.38 210 ILE A O 1
ATOM 1728 N N .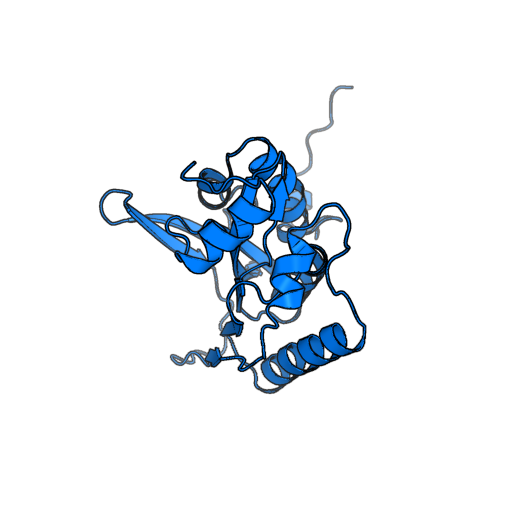 LEU A 1 211 ? 20.180 -3.291 -5.127 1.00 54.47 211 LEU A N 1
ATOM 1729 C CA . LEU A 1 211 ? 21.461 -3.940 -4.845 1.00 54.47 211 LEU A CA 1
ATOM 1730 C C . LEU A 1 211 ? 22.529 -3.717 -5.937 1.00 54.47 211 LEU A C 1
ATOM 1732 O O . LEU A 1 211 ? 23.621 -4.262 -5.798 1.00 54.47 211 LEU A O 1
ATOM 1736 N N . SER A 1 212 ? 22.227 -2.953 -7.000 1.00 43.56 212 SER A N 1
ATOM 1737 C CA . SER A 1 212 ? 23.100 -2.729 -8.170 1.00 43.56 212 SER A CA 1
ATOM 1738 C C . SER A 1 212 ? 23.420 -1.259 -8.428 1.00 43.56 212 SER A C 1
ATOM 1740 O O . SER A 1 212 ? 22.458 -0.450 -8.429 1.00 43.56 212 SER A O 1
#

Secondary structure (DSSP, 8-state):
--PPPPPHHHHHHS--SS-HHHHHHHHHHHHHHTT-HHHHHHH-TTTTTTEEEEEETTTTEEEEEE-----S------EEE------HHHHHHHH-TTS-----HHHHHHHHHHHHHHHHTT-SEEE--TT-B-GGGHHHHHHHHHHHT-EEEEEBPPEEETTEEE-EEEEEEEEE-TTS-EEEEEEEEE-SS--HHHHHHHHHTT-B-TT-

pLDDT: mean 87.09, std 12.3, range [38.84, 98.56]